Protein AF-A0A9X9X3D6-F1 (afdb_monomer_lite)

Structure (mmCIF, N/CA/C/O backbone):
data_AF-A0A9X9X3D6-F1
#
_entry.id   AF-A0A9X9X3D6-F1
#
loop_
_atom_site.group_PDB
_atom_site.id
_atom_site.type_symbol
_atom_site.label_atom_id
_atom_site.label_alt_id
_atom_site.label_comp_id
_atom_site.label_asym_id
_atom_site.label_entity_id
_atom_site.label_seq_id
_atom_site.pdbx_PDB_ins_code
_atom_site.Cartn_x
_atom_site.Cartn_y
_atom_site.Cartn_z
_atom_site.occupancy
_atom_site.B_iso_or_equiv
_atom_site.auth_seq_id
_atom_site.auth_comp_id
_atom_site.auth_asym_id
_atom_site.auth_atom_id
_atom_site.pdbx_PDB_model_num
ATOM 1 N N . ALA A 1 1 ? -28.384 56.567 -40.313 1.00 50.94 1 ALA A N 1
ATOM 2 C CA . ALA A 1 1 ? -28.660 55.140 -40.045 1.00 50.94 1 ALA A CA 1
ATOM 3 C C . ALA A 1 1 ? -27.370 54.502 -39.548 1.00 50.94 1 ALA A C 1
ATOM 5 O O . ALA A 1 1 ? -26.336 54.841 -40.117 1.00 50.94 1 ALA A O 1
ATOM 6 N N . PRO A 1 2 ? -27.378 53.682 -38.482 1.00 48.22 2 PRO A N 1
ATOM 7 C CA . PRO A 1 2 ? -26.157 53.024 -38.036 1.00 48.22 2 PRO A CA 1
ATOM 8 C C . PRO A 1 2 ? -25.722 51.999 -39.091 1.00 48.22 2 PRO A C 1
ATOM 10 O O . PRO A 1 2 ? -26.552 51.267 -39.630 1.00 48.22 2 PRO A O 1
ATOM 13 N N . VAL A 1 3 ? -24.431 52.008 -39.420 1.00 62.38 3 VAL A N 1
ATOM 14 C CA . VAL A 1 3 ? -23.814 51.076 -40.370 1.00 62.38 3 VAL A CA 1
ATOM 15 C C . VAL A 1 3 ? -23.568 49.763 -39.631 1.00 62.38 3 VAL A C 1
ATOM 17 O O . VAL A 1 3 ? -22.926 49.759 -38.586 1.00 62.38 3 VAL A O 1
ATOM 20 N N . ALA A 1 4 ? -24.139 48.670 -40.135 1.00 57.00 4 ALA A N 1
ATOM 21 C CA . ALA A 1 4 ? -23.933 47.340 -39.576 1.00 57.00 4 ALA A CA 1
ATOM 22 C C . ALA A 1 4 ? -22.547 46.821 -39.979 1.00 57.00 4 ALA A C 1
ATOM 24 O O . ALA A 1 4 ? -22.257 46.713 -41.172 1.00 57.00 4 ALA A O 1
ATOM 25 N N . ASP A 1 5 ? -21.711 46.492 -38.995 1.00 57.59 5 ASP A N 1
ATOM 26 C CA . ASP A 1 5 ? -20.431 45.834 -39.245 1.00 57.59 5 ASP A CA 1
ATOM 27 C C . ASP A 1 5 ? -20.648 44.417 -39.805 1.00 57.59 5 ASP A C 1
ATOM 29 O O . ASP A 1 5 ? -21.534 43.689 -39.337 1.00 57.59 5 ASP A O 1
ATOM 33 N N . PRO A 1 6 ? -19.854 43.996 -40.807 1.00 66.62 6 PRO A N 1
ATOM 34 C CA . PRO A 1 6 ? -19.975 42.670 -41.387 1.00 66.62 6 PRO A CA 1
ATOM 35 C C . PRO A 1 6 ? -19.564 41.590 -40.370 1.00 66.62 6 PRO A C 1
ATOM 37 O O . PRO A 1 6 ? -18.604 41.773 -39.616 1.00 66.62 6 PRO A O 1
ATOM 40 N N . PRO A 1 7 ? -20.258 40.438 -40.343 1.00 64.75 7 PRO A N 1
ATOM 41 C CA . PRO A 1 7 ? -19.963 39.372 -39.397 1.00 64.75 7 PRO A CA 1
ATOM 42 C C . PRO A 1 7 ? -18.549 38.831 -39.631 1.00 64.75 7 PRO A C 1
ATOM 44 O O . PRO A 1 7 ? -18.217 38.381 -40.729 1.00 64.75 7 PRO A O 1
ATOM 47 N N . ALA A 1 8 ? -17.719 38.860 -38.586 1.00 69.38 8 ALA A N 1
ATOM 48 C CA . ALA A 1 8 ? -16.369 38.314 -38.619 1.00 69.38 8 ALA A CA 1
ATOM 49 C C . ALA A 1 8 ? -16.403 36.839 -39.055 1.00 69.38 8 ALA A C 1
ATOM 51 O O . ALA A 1 8 ? -17.043 35.997 -38.414 1.00 69.38 8 ALA A O 1
ATOM 52 N N . ALA A 1 9 ? -15.717 36.528 -40.157 1.00 65.62 9 ALA A N 1
ATOM 53 C CA . ALA A 1 9 ? -15.589 35.169 -40.658 1.00 65.62 9 ALA A CA 1
ATOM 54 C C . ALA A 1 9 ? -14.877 34.310 -39.605 1.00 65.62 9 ALA A C 1
ATOM 56 O O . ALA A 1 9 ? -13.731 34.573 -39.236 1.00 65.62 9 ALA A O 1
ATOM 57 N N . ARG A 1 10 ? -15.571 33.290 -39.088 1.00 63.16 10 ARG A N 1
ATOM 58 C CA . ARG A 1 10 ? -14.977 32.344 -38.140 1.00 63.16 10 ARG A CA 1
ATOM 59 C C . ARG A 1 10 ? -13.872 31.555 -38.853 1.00 63.16 10 ARG A C 1
ATOM 61 O O . ARG A 1 10 ? -14.124 31.063 -39.955 1.00 63.16 10 ARG A O 1
ATOM 68 N N . PRO A 1 11 ? -12.677 31.411 -38.255 1.00 71.19 11 PRO A N 1
ATOM 69 C CA . PRO A 1 11 ? -11.613 30.615 -38.850 1.00 71.19 11 PRO A CA 1
ATOM 70 C C . PRO A 1 11 ? -12.067 29.153 -39.006 1.00 71.19 11 PRO A C 1
ATOM 72 O O . PRO A 1 11 ? -12.774 28.638 -38.133 1.00 71.19 11 PRO A O 1
ATOM 75 N N . PRO A 1 12 ? -11.694 28.479 -40.109 1.00 69.75 12 PRO A N 1
ATOM 76 C CA . PRO A 1 12 ? -12.043 27.082 -40.320 1.00 69.75 12 PRO A CA 1
ATOM 77 C C . PRO A 1 12 ? -11.406 26.216 -39.230 1.00 69.75 12 PRO A C 1
ATOM 79 O O . PRO A 1 12 ? -10.243 26.399 -38.869 1.00 69.75 12 PRO A O 1
ATOM 82 N N . LEU A 1 13 ? -12.180 25.268 -38.699 1.00 63.16 13 LEU A N 1
ATOM 83 C CA . LEU A 1 13 ? -11.669 24.283 -37.750 1.00 63.16 13 LEU A CA 1
ATOM 84 C C . LEU A 1 13 ? -10.582 23.431 -38.433 1.00 63.16 13 LEU A C 1
ATOM 86 O O . LEU A 1 13 ? -10.733 23.097 -39.612 1.00 63.16 13 LEU A O 1
ATOM 90 N N . PRO A 1 14 ? -9.498 23.066 -37.725 1.00 69.69 14 PRO A N 1
ATOM 91 C CA . PRO A 1 14 ? -8.453 22.220 -38.287 1.00 69.69 14 PRO A CA 1
ATOM 92 C C . PRO A 1 14 ? -9.048 20.883 -38.744 1.00 69.69 14 PRO A C 1
ATOM 94 O O . PRO A 1 14 ? -9.738 20.199 -37.987 1.00 69.69 14 PRO A O 1
ATOM 97 N N . ALA A 1 15 ? -8.790 20.521 -40.000 1.00 62.19 15 ALA A N 1
ATOM 98 C CA . ALA A 1 15 ? -9.212 19.249 -40.564 1.00 62.19 15 ALA A CA 1
ATOM 99 C C . ALA A 1 15 ? -8.439 18.108 -39.885 1.00 62.19 15 ALA A C 1
ATOM 101 O O . ALA A 1 15 ? -7.235 17.955 -40.086 1.00 62.19 15 ALA A O 1
ATOM 102 N N . PHE A 1 16 ? -9.125 17.303 -39.075 1.00 64.25 16 PHE A N 1
ATOM 103 C CA . PHE A 1 16 ? -8.555 16.072 -38.537 1.00 64.25 16 PHE A CA 1
ATOM 104 C C . PHE A 1 16 ? -8.637 14.962 -39.599 1.00 64.25 16 PHE A C 1
ATOM 106 O O . PHE A 1 16 ? -9.715 14.735 -40.157 1.00 64.25 16 PHE A O 1
ATOM 113 N N . PRO A 1 17 ? -7.530 14.264 -39.911 1.00 56.88 17 PRO A N 1
ATOM 114 C CA . PRO A 1 17 ? -7.530 13.220 -40.923 1.00 56.88 17 PRO A CA 1
ATOM 115 C C . PRO A 1 17 ? -8.184 11.947 -40.367 1.00 56.88 17 PRO A C 1
ATOM 117 O O . PRO A 1 17 ? -7.597 11.231 -39.562 1.00 56.88 17 PRO A O 1
ATOM 120 N N . GLY A 1 18 ? -9.394 11.649 -40.841 1.00 67.88 18 GLY A N 1
ATOM 121 C CA . GLY A 1 18 ? -10.032 10.335 -40.729 1.00 67.88 18 GLY A CA 1
ATOM 122 C C . GLY A 1 18 ? -10.659 9.982 -39.369 1.00 67.88 18 GLY A C 1
ATOM 123 O O . GLY A 1 18 ? -10.467 10.676 -38.370 1.00 67.88 18 GLY A O 1
ATOM 124 N N . PRO A 1 19 ? -11.448 8.891 -39.323 1.00 57.19 19 PRO A N 1
ATOM 125 C CA . PRO A 1 19 ? -12.014 8.391 -38.078 1.00 57.19 19 PRO A CA 1
ATOM 126 C C . PRO A 1 19 ? -10.876 7.967 -37.148 1.00 57.19 19 PRO A C 1
ATOM 128 O O . PRO A 1 19 ? -10.093 7.074 -37.481 1.00 57.19 19 PRO A O 1
ATOM 131 N N . GLN A 1 20 ? -10.787 8.601 -35.976 1.00 54.28 20 GLN A N 1
ATOM 132 C CA . GLN A 1 20 ? -9.896 8.146 -34.917 1.00 54.28 20 GLN A CA 1
ATOM 133 C C . GLN A 1 20 ? -10.277 6.707 -34.567 1.00 54.28 20 GLN A C 1
ATOM 135 O O . GLN A 1 20 ? -11.336 6.451 -33.998 1.00 54.28 20 GLN A O 1
ATOM 140 N N . ARG A 1 21 ? -9.426 5.748 -34.941 1.00 49.59 21 ARG A N 1
ATOM 141 C CA . ARG A 1 21 ? -9.563 4.371 -34.477 1.00 49.59 21 ARG A CA 1
ATOM 142 C C . ARG A 1 21 ? -9.265 4.371 -32.986 1.00 49.59 21 ARG A C 1
ATOM 144 O O . ARG A 1 21 ? -8.106 4.402 -32.582 1.00 49.59 21 ARG A O 1
ATOM 151 N N . THR A 1 22 ? -10.314 4.360 -32.177 1.00 46.25 22 THR A N 1
ATOM 152 C CA . THR A 1 22 ? -10.215 4.086 -30.748 1.00 46.25 22 THR A CA 1
ATOM 153 C C . THR A 1 22 ? -9.808 2.623 -30.621 1.00 46.25 22 THR A C 1
ATOM 155 O O . THR A 1 22 ? -10.637 1.721 -30.718 1.00 46.25 22 THR A O 1
ATOM 158 N N . ALA A 1 23 ? -8.506 2.361 -30.511 1.00 51.75 23 ALA A N 1
ATOM 159 C CA . ALA A 1 23 ? -8.058 1.045 -30.095 1.00 51.75 23 ALA A CA 1
ATOM 160 C C . ALA A 1 23 ? -8.593 0.838 -28.676 1.00 51.75 23 ALA A C 1
ATOM 162 O O . ALA A 1 23 ? -8.280 1.618 -27.775 1.00 51.75 23 ALA A O 1
ATOM 163 N N . LEU A 1 24 ? -9.448 -0.168 -28.491 1.00 52.62 24 LEU A N 1
ATOM 164 C CA . LEU A 1 24 ? -9.808 -0.617 -27.153 1.00 52.62 24 LEU A CA 1
ATOM 165 C C . LEU A 1 24 ? -8.504 -0.974 -26.437 1.00 52.62 24 LEU A C 1
ATOM 167 O O . LEU A 1 24 ? -7.645 -1.636 -27.024 1.00 52.62 24 LEU A O 1
ATOM 171 N N . ALA A 1 25 ? -8.340 -0.488 -25.206 1.00 57.50 25 ALA A N 1
ATOM 172 C CA . ALA A 1 25 ? -7.178 -0.812 -24.393 1.00 57.50 25 ALA A CA 1
ATOM 173 C C . ALA A 1 25 ? -7.014 -2.338 -24.365 1.00 57.50 25 ALA A C 1
ATOM 175 O O . ALA A 1 25 ? -7.968 -3.061 -24.072 1.00 57.50 25 ALA A O 1
ATOM 176 N N . ALA A 1 26 ? -5.827 -2.825 -24.734 1.00 60.59 26 ALA A N 1
ATOM 177 C CA . ALA A 1 26 ? -5.520 -4.243 -24.637 1.00 60.59 26 ALA A CA 1
ATOM 178 C C . ALA A 1 26 ? -5.754 -4.715 -23.188 1.00 60.59 26 ALA A C 1
ATOM 180 O O . ALA A 1 26 ? -5.533 -3.934 -22.254 1.00 60.59 26 ALA A O 1
ATOM 181 N N . PRO A 1 27 ? -6.216 -5.959 -22.975 1.00 66.44 27 PRO A N 1
ATOM 182 C CA . PRO A 1 27 ? -6.414 -6.479 -21.631 1.00 66.44 27 PRO A CA 1
ATOM 183 C C . PRO A 1 27 ? -5.098 -6.416 -20.852 1.00 66.44 27 PRO A C 1
ATOM 185 O O . PRO A 1 27 ? -4.061 -6.874 -21.327 1.00 66.44 27 PRO A O 1
ATOM 188 N N . PHE A 1 28 ? -5.144 -5.831 -19.656 1.00 73.38 28 PHE A N 1
ATOM 189 C CA . PHE A 1 28 ? -3.981 -5.757 -18.783 1.00 73.38 28 PHE A CA 1
ATOM 190 C C . PHE A 1 28 ? -3.552 -7.168 -18.366 1.00 73.38 28 PHE A C 1
ATOM 192 O O . PHE A 1 28 ? -4.356 -7.941 -17.843 1.00 73.38 28 PHE A O 1
ATOM 199 N N . SER A 1 29 ? -2.274 -7.488 -18.557 1.00 82.25 29 SER A N 1
ATOM 200 C CA . SER A 1 29 ? -1.674 -8.748 -18.124 1.00 82.25 29 SER A CA 1
ATOM 201 C C . SER A 1 29 ? -0.625 -8.477 -17.056 1.00 82.25 29 SER A C 1
ATOM 203 O O . SER A 1 29 ? 0.363 -7.792 -17.314 1.00 82.25 29 SER A O 1
ATOM 205 N N . ILE A 1 30 ? -0.797 -9.061 -15.865 1.00 83.44 30 ILE A N 1
ATOM 206 C CA . ILE A 1 30 ? 0.176 -8.950 -14.762 1.00 83.44 30 ILE A CA 1
ATOM 207 C C . ILE A 1 30 ? 1.559 -9.439 -15.218 1.00 83.44 30 ILE A C 1
ATOM 209 O O . ILE A 1 30 ? 2.570 -8.789 -14.960 1.00 83.44 30 ILE A O 1
ATOM 213 N N . ALA A 1 31 ? 1.611 -10.553 -15.954 1.00 83.88 31 ALA A N 1
ATOM 214 C CA . ALA A 1 31 ? 2.865 -11.116 -16.446 1.00 83.88 31 ALA A CA 1
ATOM 215 C C . ALA A 1 31 ? 3.558 -10.202 -17.474 1.00 83.88 31 ALA A C 1
ATOM 217 O O . ALA A 1 31 ? 4.782 -10.183 -17.572 1.00 83.88 31 ALA A O 1
ATOM 218 N N . GLU A 1 32 ? 2.807 -9.439 -18.269 1.00 83.06 32 GLU A N 1
ATOM 219 C CA . GLU A 1 32 ? 3.383 -8.435 -19.176 1.00 83.06 32 GLU A CA 1
ATOM 220 C C . GLU A 1 32 ? 3.810 -7.180 -18.428 1.00 83.06 32 GLU A C 1
ATOM 222 O O . GLU A 1 32 ? 4.912 -6.680 -18.659 1.00 83.06 32 GLU A O 1
ATOM 227 N N . ALA A 1 33 ? 2.984 -6.733 -17.482 1.00 82.56 33 ALA A N 1
ATOM 228 C CA . ALA A 1 33 ? 3.271 -5.600 -16.622 1.00 82.56 33 ALA A CA 1
ATOM 229 C C . ALA A 1 33 ? 4.534 -5.821 -15.791 1.00 82.56 33 ALA A C 1
ATOM 231 O O . ALA A 1 33 ? 5.201 -4.850 -15.475 1.00 82.56 33 ALA A O 1
ATOM 232 N N . GLN A 1 34 ? 4.906 -7.064 -15.475 1.00 86.88 34 GLN A N 1
ATOM 233 C CA . GLN A 1 34 ? 6.116 -7.375 -14.713 1.00 86.88 34 GLN A CA 1
ATOM 234 C C . GLN A 1 34 ? 7.364 -7.567 -15.580 1.00 86.88 34 GLN A C 1
ATOM 236 O O . GLN A 1 34 ? 8.455 -7.344 -15.080 1.00 86.88 34 GLN A O 1
ATOM 241 N N . ARG A 1 35 ? 7.266 -7.958 -16.855 1.00 87.94 35 ARG A N 1
ATOM 242 C CA . ARG A 1 35 ? 8.434 -8.381 -17.660 1.00 87.94 35 ARG A CA 1
ATOM 243 C C . ARG A 1 35 ? 9.214 -7.237 -18.294 1.00 87.94 35 ARG A C 1
ATOM 245 O O . ARG A 1 35 ? 8.625 -6.275 -18.778 1.00 87.94 35 ARG A O 1
ATOM 252 N N . GLY A 1 36 ? 10.534 -7.399 -18.406 1.00 86.69 36 GLY A N 1
ATOM 253 C CA . GLY A 1 36 ? 11.399 -6.549 -19.234 1.00 86.69 36 GLY A CA 1
ATOM 254 C C . GLY A 1 36 ? 11.545 -5.116 -18.722 1.00 86.69 36 GLY A C 1
ATOM 255 O O . GLY A 1 36 ? 11.618 -4.176 -19.520 1.00 86.69 36 GLY A O 1
ATOM 256 N N . TRP A 1 37 ? 11.538 -4.932 -17.401 1.00 91.12 37 TRP A N 1
ATOM 257 C CA . TRP A 1 37 ? 11.741 -3.619 -16.795 1.00 91.12 37 TRP A CA 1
ATOM 258 C C . TRP A 1 37 ? 13.206 -3.174 -16.905 1.00 91.12 37 TRP A C 1
ATOM 260 O O . TRP A 1 37 ? 14.103 -3.930 -16.533 1.00 91.12 37 TRP A O 1
ATOM 270 N N . PRO A 1 38 ? 13.487 -1.937 -17.352 1.00 89.12 38 PRO A N 1
ATOM 271 C CA . PRO A 1 38 ? 14.859 -1.432 -17.466 1.00 89.12 38 PRO A CA 1
ATOM 272 C C . PRO A 1 38 ? 15.560 -1.363 -16.102 1.00 89.12 38 PRO A C 1
ATOM 274 O O . PRO A 1 38 ? 14.898 -1.253 -15.073 1.00 89.12 38 PRO A O 1
ATOM 277 N N . ALA A 1 39 ? 16.895 -1.389 -16.073 1.00 87.38 39 ALA A N 1
ATOM 278 C CA . ALA A 1 39 ? 17.679 -1.146 -14.852 1.00 87.38 39 ALA A CA 1
ATOM 279 C C . ALA A 1 39 ? 17.304 0.205 -14.207 1.00 87.38 39 ALA A C 1
ATOM 281 O O . ALA A 1 39 ? 17.182 1.176 -14.948 1.00 87.38 39 ALA A O 1
ATOM 282 N N . PRO A 1 40 ? 17.101 0.337 -12.878 1.00 88.75 40 PRO A N 1
ATOM 283 C CA . PRO A 1 40 ? 16.727 1.620 -12.303 1.00 88.75 40 PRO A CA 1
ATOM 284 C C . PRO A 1 40 ? 17.997 2.460 -12.146 1.00 88.75 40 PRO A C 1
ATOM 286 O O . PRO A 1 40 ? 18.916 2.054 -11.439 1.00 88.75 40 PRO A O 1
ATOM 289 N N . ALA A 1 41 ? 18.057 3.636 -12.765 1.00 87.25 41 ALA A N 1
ATOM 290 C CA . ALA A 1 41 ? 19.090 4.625 -12.444 1.00 87.25 41 ALA A CA 1
ATOM 291 C C . ALA A 1 41 ? 18.819 5.266 -11.073 1.00 87.25 41 ALA A C 1
ATOM 293 O O . ALA A 1 41 ? 19.732 5.548 -10.302 1.00 87.25 41 ALA A O 1
ATOM 294 N N . ARG A 1 42 ? 17.534 5.494 -10.786 1.00 87.81 42 ARG A N 1
ATOM 295 C CA . ARG A 1 42 ? 16.998 6.096 -9.565 1.00 87.81 42 ARG A CA 1
ATOM 296 C C . ARG A 1 42 ? 15.564 5.612 -9.379 1.00 87.81 42 ARG A C 1
ATOM 298 O O . ARG A 1 42 ? 14.880 5.358 -10.370 1.00 87.81 42 ARG A O 1
ATOM 305 N N . ILE A 1 43 ? 15.119 5.520 -8.131 1.00 91.81 43 ILE A N 1
ATOM 306 C CA . ILE A 1 43 ? 13.720 5.275 -7.783 1.00 91.81 43 ILE A CA 1
ATOM 307 C C . ILE A 1 43 ? 13.218 6.494 -7.009 1.00 91.81 43 ILE A C 1
ATOM 309 O O . ILE A 1 43 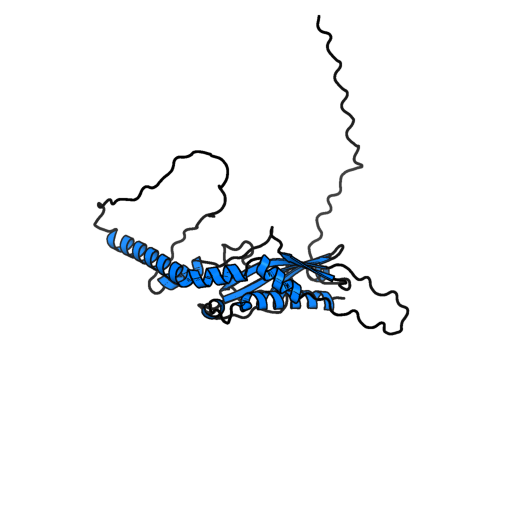? 13.802 6.868 -5.993 1.00 91.81 43 ILE A O 1
ATOM 313 N N . GLU A 1 44 ? 12.169 7.137 -7.509 1.00 92.19 44 GLU A N 1
ATOM 314 C CA . GLU A 1 44 ? 11.523 8.274 -6.857 1.00 92.19 44 GLU A CA 1
ATOM 315 C C . GLU A 1 44 ? 10.306 7.781 -6.062 1.00 92.19 44 GLU A C 1
ATOM 317 O O . GLU A 1 44 ? 9.343 7.301 -6.668 1.00 92.19 44 GLU A O 1
ATOM 322 N N . PRO A 1 45 ? 10.344 7.838 -4.720 1.00 92.31 45 PRO A N 1
ATOM 323 C CA . PRO A 1 45 ? 9.200 7.486 -3.895 1.00 92.31 45 PRO A CA 1
ATOM 324 C C . PRO A 1 45 ? 8.170 8.618 -3.876 1.00 92.31 45 PRO A C 1
ATOM 326 O O . PRO A 1 45 ? 8.511 9.797 -3.980 1.00 92.31 45 PRO A O 1
ATOM 329 N N . GLY A 1 46 ? 6.911 8.256 -3.666 1.00 89.31 46 GLY A N 1
ATOM 330 C CA . GLY A 1 46 ? 5.834 9.198 -3.403 1.00 89.31 46 GLY A CA 1
ATOM 331 C C . GLY A 1 46 ? 4.557 8.496 -2.955 1.00 89.31 46 GLY A C 1
ATOM 332 O O . GLY A 1 46 ? 4.488 7.267 -2.870 1.00 89.31 46 GLY A O 1
ATOM 333 N N . THR A 1 47 ? 3.520 9.286 -2.716 1.00 83.56 47 THR A N 1
ATOM 334 C CA . THR A 1 47 ? 2.160 8.804 -2.470 1.00 83.56 47 THR A CA 1
ATOM 335 C C . THR A 1 47 ? 1.250 9.251 -3.602 1.00 83.56 47 THR A C 1
ATOM 337 O O . THR A 1 47 ? 1.252 10.420 -3.997 1.00 83.56 47 THR A O 1
ATOM 340 N N . ASP A 1 48 ? 0.435 8.341 -4.131 1.00 80.56 48 ASP A N 1
ATOM 341 C CA . ASP A 1 48 ? -0.634 8.731 -5.044 1.00 80.56 48 ASP A CA 1
ATOM 342 C C . ASP A 1 48 ? -1.782 9.341 -4.240 1.00 80.56 48 ASP A C 1
ATOM 344 O O . ASP A 1 48 ? -2.697 8.645 -3.819 1.00 80.56 48 ASP A O 1
ATOM 348 N N . ARG A 1 49 ? -1.747 10.660 -4.036 1.00 72.44 49 ARG A N 1
ATOM 349 C CA . ARG A 1 49 ? -2.772 11.387 -3.268 1.00 72.44 49 ARG A CA 1
ATOM 350 C C . ARG A 1 49 ? -4.185 11.268 -3.848 1.00 72.44 49 ARG A C 1
ATOM 352 O O . ARG A 1 49 ? -5.139 11.533 -3.128 1.00 72.44 49 ARG A O 1
ATOM 359 N N . THR A 1 50 ? -4.324 10.902 -5.124 1.00 60.78 50 THR A N 1
ATOM 360 C CA . THR A 1 50 ? -5.637 10.727 -5.765 1.00 60.78 50 THR A CA 1
ATOM 361 C C . THR A 1 50 ? -6.216 9.339 -5.522 1.00 60.78 50 THR A C 1
ATOM 363 O O . THR A 1 50 ? -7.430 9.199 -5.394 1.00 60.78 50 THR A O 1
ATOM 366 N N . ALA A 1 51 ? -5.353 8.327 -5.413 1.00 59.84 51 ALA A N 1
ATOM 367 C CA . ALA A 1 51 ? -5.741 6.952 -5.119 1.00 59.84 51 ALA A CA 1
ATOM 368 C C . ALA A 1 51 ? -5.601 6.583 -3.632 1.00 59.84 51 ALA A C 1
ATOM 370 O O . ALA A 1 51 ? -6.067 5.513 -3.245 1.00 59.84 51 ALA A O 1
ATOM 371 N N . TRP A 1 52 ? -4.969 7.444 -2.824 1.00 63.31 52 TRP A N 1
ATOM 372 C CA . TRP A 1 52 ? -4.587 7.166 -1.443 1.00 63.31 52 TRP A CA 1
ATOM 373 C C . TRP A 1 52 ? -5.785 6.784 -0.582 1.00 63.31 52 TRP A C 1
ATOM 375 O O . TRP A 1 52 ? -6.705 7.574 -0.366 1.00 63.31 52 TRP A O 1
ATOM 385 N N . GLN A 1 53 ? -5.728 5.572 -0.037 1.00 60.47 53 GLN A N 1
ATOM 386 C CA . GLN A 1 53 ? -6.686 5.083 0.944 1.00 60.47 53 GLN A CA 1
ATOM 387 C C . GLN A 1 53 ? -5.946 4.667 2.213 1.00 60.47 53 GLN A C 1
ATOM 389 O O . GLN A 1 53 ? -5.184 3.699 2.210 1.00 60.47 53 GLN A O 1
ATOM 394 N N . ALA A 1 54 ? -6.214 5.395 3.298 1.00 58.91 54 ALA A N 1
ATOM 395 C CA . ALA A 1 54 ? -5.958 4.959 4.662 1.00 58.91 54 ALA A CA 1
ATOM 396 C C . ALA A 1 54 ? -7.318 4.668 5.299 1.00 58.91 54 ALA A C 1
ATOM 398 O O . ALA A 1 54 ? -8.087 5.584 5.590 1.00 58.91 54 ALA A O 1
ATOM 399 N N . ALA A 1 55 ? -7.648 3.389 5.447 1.00 58.28 55 ALA A N 1
ATOM 400 C CA . ALA A 1 55 ? -8.921 2.968 6.010 1.00 58.28 55 ALA A CA 1
ATOM 401 C C . ALA A 1 55 ? -8.680 2.079 7.229 1.00 58.28 55 ALA A C 1
ATOM 403 O O . ALA A 1 55 ? -7.955 1.086 7.163 1.00 58.28 55 ALA A O 1
ATOM 404 N N . ILE A 1 56 ? -9.314 2.451 8.339 1.00 57.72 56 ILE A N 1
ATOM 405 C CA . ILE A 1 56 ? -9.476 1.615 9.527 1.00 57.72 56 ILE A CA 1
ATOM 406 C C . ILE A 1 56 ? -10.975 1.317 9.605 1.00 57.72 56 ILE A C 1
ATOM 408 O O . ILE A 1 56 ? -11.780 2.244 9.713 1.00 57.72 56 ILE A O 1
ATOM 412 N N . ASN A 1 57 ? -11.369 0.046 9.483 1.00 60.62 57 ASN A N 1
ATOM 413 C CA . ASN A 1 57 ? -12.784 -0.324 9.523 1.00 60.62 57 ASN A CA 1
ATOM 414 C C . ASN A 1 57 ? -13.321 -0.262 10.965 1.00 60.62 57 ASN A C 1
ATOM 416 O O . ASN A 1 57 ? -13.089 -1.162 11.767 1.00 60.62 57 ASN A O 1
ATOM 420 N N . TRP A 1 58 ? -14.058 0.801 11.283 1.00 51.38 58 TRP A N 1
ATOM 421 C CA . TRP A 1 58 ? -14.631 1.052 12.609 1.00 51.38 58 TRP A CA 1
ATOM 422 C C . TRP A 1 58 ? -15.791 0.131 13.000 1.00 51.38 58 TRP A C 1
ATOM 424 O O . TRP A 1 58 ? -16.000 -0.112 14.191 1.00 51.38 58 TRP A O 1
ATOM 434 N N . GLU A 1 59 ? -16.551 -0.382 12.033 1.00 52.53 59 GLU A N 1
ATOM 435 C CA . GLU A 1 59 ? -17.719 -1.233 12.311 1.00 52.53 59 GLU A CA 1
ATOM 436 C C . GLU A 1 59 ? -17.298 -2.572 12.931 1.00 52.53 59 GLU A C 1
ATOM 438 O O . GLU A 1 59 ? -17.985 -3.131 13.790 1.00 52.53 59 GLU A O 1
ATOM 443 N N . ASP A 1 60 ? -16.104 -3.034 12.577 1.00 57.50 60 ASP A N 1
ATOM 444 C CA . ASP A 1 60 ? -15.494 -4.244 13.118 1.00 57.50 60 ASP A CA 1
ATOM 445 C C . ASP A 1 60 ? -15.046 -4.070 14.587 1.00 57.50 60 ASP A C 1
ATOM 447 O O . ASP A 1 60 ? -15.107 -4.998 15.396 1.00 57.50 60 ASP A O 1
ATOM 451 N N . PHE A 1 61 ? -14.689 -2.841 14.979 1.00 57.53 61 PHE A N 1
ATOM 452 C CA . PHE A 1 61 ? -14.347 -2.489 16.362 1.00 57.53 61 PHE A CA 1
ATOM 453 C C . PHE A 1 61 ? -15.568 -2.351 17.266 1.00 57.53 61 PHE A C 1
ATOM 455 O O . PHE A 1 61 ? -15.601 -2.899 18.372 1.00 57.53 61 PHE A O 1
ATOM 462 N N . ALA A 1 62 ? -16.572 -1.611 16.800 1.00 51.47 62 ALA A N 1
ATOM 463 C CA . ALA A 1 62 ? -17.761 -1.290 17.583 1.00 51.47 62 ALA A CA 1
ATOM 464 C C . ALA A 1 62 ? -18.670 -2.510 17.807 1.00 51.47 62 ALA A C 1
ATOM 466 O O . ALA A 1 62 ? -19.232 -2.666 18.892 1.00 51.47 62 ALA A O 1
ATOM 467 N N . SER A 1 63 ? -18.787 -3.394 16.810 1.00 53.56 63 SER A N 1
ATOM 468 C CA . SER A 1 63 ? -19.662 -4.574 16.875 1.00 53.56 63 SER A CA 1
ATOM 469 C C . SER A 1 63 ? -19.231 -5.592 17.937 1.00 53.56 63 SER A C 1
ATOM 471 O O . SER A 1 63 ? -20.074 -6.236 18.560 1.00 53.56 63 SER A O 1
ATOM 473 N N . ARG A 1 64 ? -17.927 -5.729 18.204 1.00 50.66 64 ARG A N 1
ATOM 474 C CA . ARG A 1 64 ? -17.407 -6.769 19.110 1.00 50.66 64 ARG A CA 1
ATOM 475 C C . ARG A 1 64 ? -17.475 -6.405 20.573 1.00 50.66 64 ARG A C 1
ATOM 477 O O . ARG A 1 64 ? -17.733 -7.275 21.405 1.00 50.66 64 ARG A O 1
ATOM 484 N N . ALA A 1 65 ? -17.276 -5.139 20.883 1.00 47.16 65 ALA A N 1
ATOM 485 C CA . ALA A 1 65 ? -17.307 -4.681 22.252 1.00 47.16 65 ALA A CA 1
ATOM 486 C C . ALA A 1 65 ? -18.766 -4.753 22.810 1.00 47.16 65 ALA A C 1
ATOM 488 O O . ALA A 1 65 ? -18.970 -5.073 23.983 1.00 47.16 65 ALA A O 1
ATOM 489 N N . GLY A 1 66 ? -19.781 -4.670 21.931 1.00 38.50 66 GLY A N 1
ATOM 490 C CA . GLY A 1 66 ? -21.183 -5.013 22.227 1.00 38.50 66 GLY A CA 1
ATOM 491 C C . GLY A 1 66 ? -21.559 -6.505 22.111 1.00 38.50 66 GLY A C 1
ATOM 492 O O . GLY A 1 66 ? -22.612 -6.911 22.595 1.00 38.50 66 GLY A O 1
ATOM 493 N N . SER A 1 67 ? -20.715 -7.369 21.531 1.00 38.25 67 SER A N 1
ATOM 494 C CA . SER A 1 67 ? -21.098 -8.749 21.152 1.00 38.25 67 SER A CA 1
ATOM 495 C C . SER A 1 67 ? -21.183 -9.784 22.285 1.00 38.25 67 SER A C 1
ATOM 497 O O . SER A 1 67 ? -21.518 -10.938 22.024 1.00 38.25 67 SER A O 1
ATOM 499 N N . ARG A 1 68 ? -20.982 -9.406 23.558 1.00 44.16 68 ARG A N 1
ATOM 500 C CA . ARG A 1 68 ? -21.493 -10.241 24.668 1.00 44.16 68 ARG A CA 1
ATOM 501 C C . ARG A 1 68 ? -23.018 -10.130 24.837 1.00 44.16 68 ARG A C 1
ATOM 503 O O . ARG A 1 68 ? -23.577 -10.876 25.634 1.00 44.16 68 ARG A O 1
ATOM 510 N N . GLY A 1 69 ? -23.691 -9.281 24.053 1.00 31.34 69 GLY A N 1
ATOM 511 C CA . GLY A 1 69 ? -25.148 -9.198 23.977 1.00 31.34 69 GLY A CA 1
ATOM 512 C C . GLY A 1 69 ? -25.664 -8.865 22.572 1.00 31.34 69 GLY A C 1
ATOM 513 O O . GLY A 1 69 ? -25.933 -7.715 22.282 1.00 31.34 69 GLY A O 1
ATOM 514 N N . THR A 1 70 ? -25.873 -9.902 21.753 1.00 34.16 70 THR A N 1
ATOM 515 C CA . THR A 1 70 ? -26.988 -10.080 20.786 1.00 34.16 70 THR A CA 1
ATOM 516 C C . THR A 1 70 ? -27.353 -9.040 19.690 1.00 34.16 70 THR A C 1
ATOM 518 O O . THR A 1 70 ? -27.681 -7.898 19.967 1.00 34.16 70 THR A O 1
ATOM 521 N N . PHE A 1 71 ? -27.545 -9.601 18.478 1.00 30.41 71 PHE A N 1
ATOM 522 C CA . PHE A 1 71 ? -28.358 -9.196 17.304 1.00 30.41 71 PHE A CA 1
ATOM 523 C C . PHE A 1 71 ? -27.913 -8.027 16.403 1.00 30.41 71 PHE A C 1
ATOM 525 O O . PHE A 1 71 ? -27.614 -6.924 16.835 1.00 30.41 71 PHE A O 1
ATOM 532 N N . GLY A 1 72 ? -27.909 -8.315 15.092 1.00 30.73 72 GLY A N 1
ATOM 533 C CA . GLY A 1 72 ? -27.523 -7.403 14.022 1.00 30.73 72 GLY A CA 1
ATOM 534 C C . GLY A 1 72 ? -28.613 -6.402 13.645 1.00 30.73 72 GLY A C 1
ATOM 535 O O . GLY A 1 72 ? -29.797 -6.731 13.596 1.00 30.73 72 GLY A O 1
ATOM 536 N N . VAL A 1 73 ? -28.171 -5.193 13.308 1.00 30.91 73 VAL A N 1
ATOM 537 C CA . VAL A 1 73 ? -28.972 -4.153 12.662 1.00 30.91 73 VAL A CA 1
ATOM 538 C C . VAL A 1 73 ? -28.237 -3.731 11.394 1.00 30.91 73 VAL A C 1
ATOM 540 O O . VAL A 1 73 ? -27.093 -3.287 11.445 1.00 30.91 73 VAL A O 1
ATOM 543 N N . ALA A 1 74 ? -28.899 -3.894 10.249 1.00 34.72 74 ALA A N 1
ATOM 544 C CA . ALA A 1 74 ? -28.483 -3.309 8.984 1.00 34.72 74 ALA A CA 1
ATOM 545 C C . ALA A 1 74 ? -28.779 -1.801 9.015 1.00 34.72 74 ALA A C 1
ATOM 547 O O . ALA A 1 74 ? -29.927 -1.401 9.200 1.00 34.72 74 ALA A O 1
ATOM 548 N N . GLY A 1 75 ? -27.758 -0.965 8.838 1.00 26.23 75 GLY A N 1
ATOM 549 C CA . GLY A 1 75 ? -27.920 0.486 8.782 1.00 26.23 75 GLY A CA 1
ATOM 550 C C . GLY A 1 75 ? -26.639 1.158 8.315 1.00 26.23 75 GLY A C 1
ATOM 551 O O . GLY A 1 75 ? -25.722 1.350 9.104 1.00 26.23 75 GLY A O 1
ATOM 552 N N . GLY A 1 76 ? -26.576 1.479 7.021 1.00 27.44 76 GLY A N 1
ATOM 553 C CA . GLY A 1 76 ? -25.446 2.171 6.412 1.00 27.44 76 GLY A CA 1
ATOM 554 C C . GLY A 1 76 ? -25.266 3.585 6.960 1.00 27.44 76 GLY A C 1
ATOM 555 O O .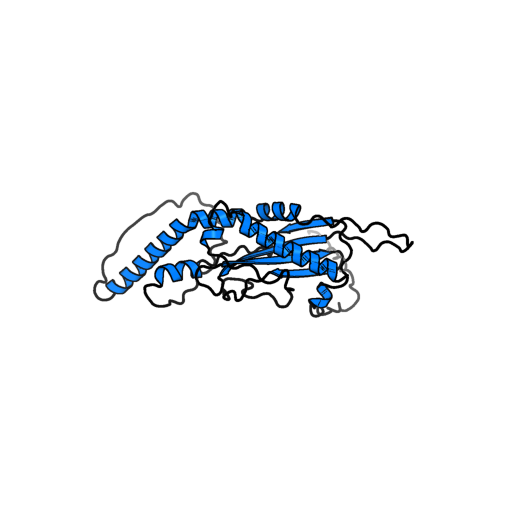 GLY A 1 76 ? -26.239 4.310 7.169 1.00 27.44 76 GLY A O 1
ATOM 556 N N . ILE A 1 77 ? -24.010 3.989 7.147 1.00 31.36 77 ILE A N 1
ATOM 557 C CA . ILE A 1 77 ? -23.648 5.384 7.389 1.00 31.36 77 ILE A CA 1
ATOM 558 C C . ILE A 1 77 ? -23.040 5.938 6.105 1.00 31.36 77 ILE A C 1
ATOM 560 O O . ILE A 1 77 ? -21.958 5.548 5.669 1.00 31.36 77 ILE A O 1
ATOM 564 N N . ALA A 1 78 ? -23.795 6.848 5.497 1.00 29.12 78 ALA A N 1
ATOM 565 C CA . ALA A 1 78 ? -23.353 7.701 4.415 1.00 29.12 78 ALA A CA 1
ATOM 566 C C . ALA A 1 78 ? -22.171 8.578 4.862 1.00 29.12 78 ALA A C 1
ATOM 568 O O . ALA A 1 78 ? -22.124 9.085 5.982 1.00 29.12 78 ALA A O 1
ATOM 569 N N . SER A 1 79 ? -21.234 8.745 3.936 1.00 28.83 79 SER A N 1
ATOM 570 C CA . SER A 1 79 ? -20.077 9.639 3.946 1.00 28.83 79 SER A CA 1
ATOM 571 C C . SER A 1 79 ? -20.260 10.938 4.746 1.00 28.83 79 SER A C 1
ATOM 573 O O . SER A 1 79 ? -21.025 11.819 4.349 1.00 28.83 79 SER A O 1
ATOM 575 N N . VAL A 1 80 ? -19.464 11.118 5.802 1.00 31.05 80 VAL A N 1
ATOM 576 C CA . VAL A 1 80 ? -19.155 12.447 6.346 1.00 31.05 80 VAL A CA 1
ATOM 577 C C . VAL A 1 80 ? -17.885 12.933 5.656 1.00 31.05 80 VAL A C 1
ATOM 579 O O . VAL A 1 80 ? -16.785 12.503 5.989 1.00 31.05 80 VAL A O 1
ATOM 582 N N . GLY A 1 81 ? -18.049 13.814 4.669 1.00 25.52 81 GLY A N 1
ATOM 583 C CA . GLY A 1 81 ? -16.930 14.518 4.048 1.00 25.52 81 GLY A CA 1
ATOM 584 C C . GLY A 1 81 ? -17.252 15.092 2.675 1.00 25.52 81 GLY A C 1
ATOM 585 O O . GLY A 1 81 ? -16.941 14.457 1.679 1.00 25.52 81 GLY A O 1
ATOM 586 N N . MET A 1 82 ? -17.866 16.282 2.645 1.00 31.95 82 MET A N 1
ATOM 587 C CA . MET A 1 82 ? -17.594 17.412 1.728 1.00 31.95 82 MET A CA 1
ATOM 588 C C . MET A 1 82 ? -18.851 18.268 1.511 1.00 31.95 82 MET A C 1
ATOM 590 O O . MET A 1 82 ? -19.554 18.148 0.515 1.00 31.95 82 MET A O 1
ATOM 594 N N . GLN A 1 83 ? -19.087 19.203 2.430 1.00 35.28 83 GLN A N 1
ATOM 595 C CA . GLN A 1 83 ? -19.773 20.459 2.114 1.00 35.28 83 GLN A CA 1
ATOM 596 C C . GLN A 1 83 ? -19.186 21.578 2.983 1.00 35.28 83 GLN A C 1
ATOM 598 O O . GLN A 1 83 ? -19.846 22.216 3.792 1.00 35.28 83 GLN A O 1
ATOM 603 N N . ALA A 1 84 ? -17.877 21.779 2.830 1.00 37.50 84 ALA A N 1
ATOM 604 C CA . ALA A 1 84 ? -17.224 23.033 3.173 1.00 37.50 84 ALA A CA 1
ATOM 605 C C . ALA A 1 84 ? -17.103 23.836 1.872 1.00 37.50 84 ALA A C 1
ATOM 607 O O . ALA A 1 84 ? -16.163 23.655 1.104 1.00 37.50 84 ALA A O 1
ATOM 608 N N . GLY A 1 85 ? -18.103 24.668 1.591 1.00 34.66 85 GLY A N 1
ATOM 609 C CA . GLY A 1 85 ? -18.083 25.579 0.452 1.00 34.66 85 GLY A CA 1
ATOM 610 C C . GLY A 1 85 ? -19.465 26.133 0.125 1.00 34.66 85 GLY A C 1
ATOM 611 O O . GLY A 1 85 ? -20.312 25.395 -0.358 1.00 34.66 85 GLY A O 1
ATOM 612 N N . ALA A 1 86 ? -19.622 27.444 0.334 1.00 35.22 86 ALA A N 1
ATOM 613 C CA . ALA A 1 86 ? -20.729 28.304 -0.105 1.00 35.22 86 ALA A CA 1
ATOM 614 C C . ALA A 1 86 ? -21.962 28.443 0.814 1.00 35.22 86 ALA A C 1
ATOM 616 O O . ALA A 1 86 ? -23.067 28.072 0.445 1.00 35.22 86 ALA A O 1
ATOM 617 N N . SER A 1 87 ? -21.794 29.133 1.948 1.00 32.97 87 SER A N 1
ATOM 618 C CA . SER A 1 87 ? -22.699 30.235 2.339 1.00 32.97 87 SER A CA 1
ATOM 619 C C . SER A 1 87 ? -22.121 30.984 3.541 1.00 32.97 87 SER A C 1
ATOM 621 O O . SER A 1 87 ? -22.035 30.441 4.640 1.00 32.97 87 SER A O 1
ATOM 623 N N . GLY A 1 88 ? -21.688 32.225 3.322 1.00 34.28 88 GLY A N 1
ATOM 624 C CA . GLY A 1 88 ? -21.253 33.128 4.382 1.00 34.28 88 GLY A CA 1
ATOM 625 C C . GLY A 1 88 ? -22.420 33.583 5.261 1.00 34.28 88 GLY A C 1
ATOM 626 O O . GLY A 1 88 ? -23.518 33.828 4.770 1.00 34.28 88 GLY A O 1
ATOM 627 N N . GLY A 1 89 ? -22.156 33.729 6.558 1.00 32.38 89 GLY A N 1
ATOM 628 C CA . GLY A 1 89 ? -23.068 34.346 7.516 1.00 32.38 89 GLY A CA 1
ATOM 629 C C . GLY A 1 89 ? -22.501 34.286 8.941 1.00 32.38 89 GLY A C 1
ATOM 630 O O . GLY A 1 89 ? -22.114 33.205 9.378 1.00 32.38 89 GLY A O 1
ATOM 631 N N . PRO A 1 90 ? -22.427 35.407 9.683 1.00 38.09 90 PRO A N 1
ATOM 632 C CA . PRO A 1 90 ? -21.858 35.451 11.027 1.00 38.09 90 PRO A CA 1
ATOM 633 C C . PRO A 1 90 ? -22.919 35.202 12.112 1.00 38.09 90 PRO A C 1
ATOM 635 O O . PRO A 1 90 ? -23.019 35.984 13.043 1.00 38.09 90 PRO A O 1
ATOM 638 N N . TYR A 1 91 ? -23.738 34.152 12.012 1.00 33.88 91 TYR A N 1
ATOM 639 C CA . TYR A 1 91 ? -24.667 33.772 13.087 1.00 33.88 91 TYR A CA 1
ATOM 640 C C . TYR A 1 91 ? -24.938 32.267 13.048 1.00 33.88 91 TYR A C 1
ATOM 642 O O . TYR A 1 91 ? -25.416 31.748 12.046 1.00 33.88 91 TYR A O 1
ATOM 650 N N . GLY A 1 92 ? -24.646 31.569 14.146 1.00 27.20 92 GLY A N 1
ATOM 651 C CA . GLY A 1 92 ? -24.945 30.142 14.282 1.00 27.20 92 GLY A CA 1
ATOM 652 C C . GLY A 1 92 ? -24.317 29.504 15.515 1.00 27.20 92 GLY A C 1
ATOM 653 O O . GLY A 1 92 ? -23.625 28.499 15.409 1.00 27.20 92 GLY A O 1
ATOM 654 N N . ALA A 1 93 ? -24.499 30.135 16.674 1.00 30.92 93 ALA A N 1
ATOM 655 C CA . ALA A 1 93 ? -24.089 29.619 17.972 1.00 30.92 93 ALA A CA 1
ATOM 656 C C . ALA A 1 93 ? -25.044 28.519 18.485 1.00 30.92 93 ALA A C 1
ATOM 658 O O . ALA A 1 93 ? -26.239 28.558 18.213 1.00 30.92 93 ALA A O 1
ATOM 659 N N . LEU A 1 94 ? -24.474 27.588 19.264 1.00 31.95 94 LEU A N 1
ATOM 660 C CA . LEU A 1 94 ? -25.010 26.987 20.499 1.00 31.95 94 LEU A CA 1
ATOM 661 C C . LEU A 1 94 ? -26.538 26.883 20.651 1.00 31.95 94 LEU A C 1
ATOM 663 O O . LEU A 1 94 ? -27.163 27.881 20.980 1.00 31.95 94 LEU A O 1
ATOM 667 N N . PHE A 1 95 ? -27.079 25.658 20.672 1.00 28.81 95 PHE A N 1
ATOM 668 C CA . PHE A 1 95 ? -28.149 25.305 21.617 1.00 28.81 95 PHE A CA 1
ATOM 669 C C . PHE A 1 95 ? -28.029 23.860 22.108 1.00 28.81 95 PHE A C 1
ATOM 671 O O . PHE A 1 95 ? -27.963 22.905 21.338 1.00 28.81 95 PHE A O 1
ATOM 678 N N . ALA A 1 96 ? -28.008 23.746 23.433 1.00 26.12 96 ALA A N 1
ATOM 679 C CA . ALA A 1 96 ? -28.177 22.532 24.206 1.00 26.12 96 ALA A CA 1
ATOM 680 C C . ALA A 1 96 ? -29.635 22.436 24.713 1.00 26.12 96 ALA A C 1
ATOM 682 O O . ALA A 1 96 ? -30.189 23.460 25.108 1.00 26.12 96 ALA A O 1
ATOM 683 N N . LEU A 1 97 ? -30.143 21.188 24.806 1.00 29.39 97 LEU A N 1
ATOM 684 C CA . LEU A 1 97 ? -31.250 20.667 25.660 1.00 29.39 97 LEU A CA 1
ATOM 685 C C . LEU A 1 97 ? -32.714 21.063 25.307 1.00 29.39 97 LEU A C 1
ATOM 687 O O . LEU A 1 97 ? -32.882 22.041 24.585 1.00 29.39 97 LEU A O 1
ATOM 691 N N . PRO A 1 98 ? -33.794 20.406 25.840 1.00 38.19 98 PRO A N 1
ATOM 692 C CA . PRO A 1 98 ? -33.925 19.188 26.688 1.00 38.19 98 PRO A CA 1
ATOM 693 C C . PRO A 1 98 ? -35.078 18.185 26.314 1.00 38.19 98 PRO A C 1
ATOM 695 O O . PRO A 1 98 ? -35.936 18.454 25.485 1.00 38.19 98 PRO A O 1
ATOM 698 N N . PHE A 1 99 ? -35.086 17.019 26.987 1.00 32.84 99 PHE A N 1
ATOM 699 C CA . PHE A 1 99 ? -36.206 16.140 27.421 1.00 32.84 99 PHE A CA 1
ATOM 700 C C . PHE A 1 99 ? -37.617 16.219 26.782 1.00 32.84 99 PHE A C 1
ATOM 702 O O . PHE A 1 99 ? -38.327 17.202 26.961 1.00 32.84 99 PHE A O 1
ATOM 709 N N . PHE A 1 100 ? -38.125 15.062 26.320 1.00 30.02 100 PHE A N 1
ATOM 710 C CA . PHE A 1 100 ? -39.549 14.697 26.436 1.00 30.02 100 PHE A CA 1
ATOM 711 C C . PHE A 1 100 ? -39.719 13.256 26.943 1.00 30.02 100 PHE A C 1
ATOM 713 O O . PHE A 1 100 ? -39.274 12.292 26.323 1.00 30.02 100 PHE A O 1
ATOM 720 N N . ALA A 1 101 ? -40.386 13.138 28.092 1.00 32.56 101 ALA A N 1
ATOM 721 C CA . ALA A 1 101 ? -40.926 11.908 28.653 1.00 32.56 101 ALA A CA 1
ATOM 722 C C . ALA A 1 101 ? -42.373 11.732 28.162 1.00 32.56 101 ALA A C 1
ATOM 724 O O . ALA A 1 101 ? -43.163 12.668 28.266 1.00 32.56 101 ALA A O 1
ATOM 725 N N . GLY A 1 102 ? -42.730 10.549 27.648 1.00 29.86 102 GLY A N 1
ATOM 726 C CA . GLY A 1 102 ? -44.114 10.272 27.240 1.00 29.86 102 GLY A CA 1
ATOM 727 C C . GLY A 1 102 ? -44.339 9.087 26.297 1.00 29.86 102 GLY A C 1
ATOM 728 O O . GLY A 1 102 ? -45.117 9.221 25.365 1.00 29.86 102 GLY A O 1
ATOM 729 N N . ALA A 1 103 ? -43.675 7.943 26.505 1.00 29.72 103 ALA A N 1
ATOM 730 C CA . ALA A 1 103 ? -44.044 6.659 25.882 1.00 29.72 103 ALA A CA 1
ATOM 731 C C . ALA A 1 103 ? -43.496 5.479 26.715 1.00 29.72 103 ALA A C 1
ATOM 733 O O . ALA A 1 103 ? -42.644 4.703 26.283 1.00 29.72 103 ALA A O 1
ATOM 734 N N . LEU A 1 104 ? -43.942 5.391 27.969 1.00 36.03 104 LEU A N 1
ATOM 735 C CA . LEU A 1 104 ? -43.619 4.309 28.901 1.00 36.03 104 LEU A CA 1
ATOM 736 C C . LEU A 1 104 ? -44.641 3.179 28.737 1.00 36.03 104 LEU A C 1
ATOM 738 O O . LEU A 1 104 ? -45.819 3.359 29.023 1.00 36.03 104 LEU A O 1
ATOM 742 N N . GLY A 1 105 ? -44.178 2.016 28.282 1.00 31.48 105 GLY A N 1
ATOM 743 C CA . GLY A 1 105 ? -44.962 0.780 28.318 1.00 31.48 105 GLY A CA 1
ATOM 744 C C . GLY A 1 105 ? -44.273 -0.405 27.646 1.00 31.48 105 GLY A C 1
ATOM 745 O O . GLY A 1 105 ? -44.222 -1.483 28.221 1.00 31.48 105 GLY A O 1
ATOM 746 N N . VAL A 1 106 ? -43.674 -0.199 26.464 1.00 33.66 106 VAL A N 1
ATOM 747 C CA . VAL A 1 106 ? -42.995 -1.279 25.704 1.00 33.66 106 VAL A CA 1
ATOM 748 C C . VAL A 1 106 ? -41.622 -0.853 25.138 1.00 33.66 106 VAL A C 1
ATOM 750 O O . VAL A 1 106 ? -40.783 -1.695 24.842 1.00 33.66 106 VAL A O 1
ATOM 753 N N . ALA A 1 107 ? -41.305 0.447 25.094 1.00 36.09 107 ALA A N 1
ATOM 754 C CA . ALA A 1 107 ? -40.021 0.964 24.591 1.00 36.09 107 ALA A CA 1
ATOM 755 C C . ALA A 1 107 ? -38.866 0.960 25.621 1.00 36.09 107 ALA A C 1
ATOM 757 O O . ALA A 1 107 ? -37.719 1.237 25.270 1.00 36.09 107 ALA A O 1
ATOM 758 N N . ALA A 1 108 ? -39.139 0.635 26.890 1.00 36.78 108 ALA A N 1
ATOM 759 C CA . ALA A 1 108 ? -38.158 0.755 27.972 1.00 36.78 108 ALA A CA 1
ATOM 760 C C . ALA A 1 108 ? -37.056 -0.322 27.942 1.00 36.78 108 ALA A C 1
ATOM 762 O O . ALA A 1 108 ? -35.978 -0.090 28.475 1.00 36.78 108 ALA A O 1
ATOM 763 N N . LEU A 1 109 ? -37.274 -1.462 27.277 1.00 38.12 109 LEU A N 1
ATOM 764 C CA . LEU A 1 109 ? -36.213 -2.457 27.073 1.00 38.12 109 LEU A CA 1
ATOM 765 C C . LEU A 1 109 ? -35.376 -2.165 25.816 1.00 38.12 109 LEU A C 1
ATOM 767 O O . LEU A 1 109 ? -34.176 -2.403 25.825 1.00 38.12 109 LEU A O 1
ATOM 771 N N . GLY A 1 110 ? -35.959 -1.567 24.769 1.00 36.09 110 GLY A N 1
ATOM 772 C CA . GLY A 1 110 ? -35.217 -1.181 23.559 1.00 36.09 110 GLY A CA 1
ATOM 773 C C . GLY A 1 110 ? -34.367 0.085 23.732 1.00 36.09 110 GLY A C 1
ATOM 774 O O . GLY A 1 110 ? -33.232 0.137 23.265 1.00 36.09 110 GLY A O 1
ATOM 775 N N . GLY A 1 111 ? -34.875 1.093 24.452 1.00 34.78 111 GLY A N 1
ATOM 776 C CA . GLY A 1 111 ? -34.165 2.360 24.681 1.00 34.78 111 GLY A CA 1
ATOM 777 C C . GLY A 1 111 ? -32.964 2.246 25.628 1.00 34.78 111 GLY A C 1
ATOM 778 O O . GLY A 1 111 ? -31.968 2.942 25.442 1.00 34.78 111 GLY A O 1
ATOM 779 N N . VAL A 1 112 ? -33.014 1.332 26.602 1.00 44.41 112 VAL A N 1
ATOM 780 C CA . VAL A 1 112 ? -31.873 1.052 27.492 1.00 44.41 112 VAL A CA 1
ATOM 781 C C . VA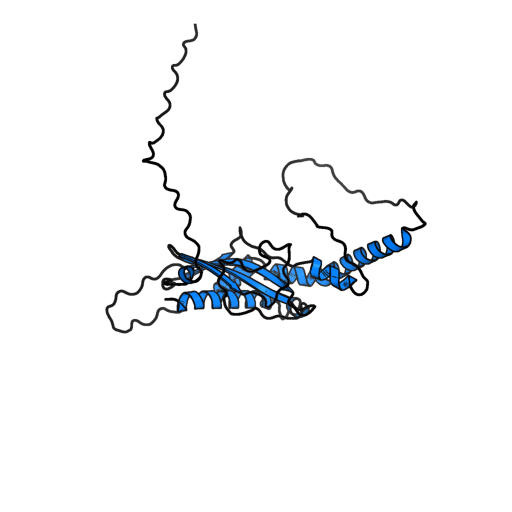L A 1 112 ? -30.772 0.296 26.744 1.00 44.41 112 VAL A C 1
ATOM 783 O O . VAL A 1 112 ? -29.598 0.580 26.956 1.00 44.41 112 VAL A O 1
ATOM 786 N N . VAL A 1 113 ? -31.130 -0.594 25.812 1.00 49.84 113 VAL A N 1
ATOM 787 C CA . VAL A 1 113 ? -30.156 -1.327 24.985 1.00 49.84 113 VAL A CA 1
ATOM 788 C C . VAL A 1 113 ? -29.496 -0.404 23.954 1.00 49.84 113 VAL A C 1
ATOM 790 O O . VAL A 1 113 ? -28.271 -0.391 23.858 1.00 49.84 113 VAL A O 1
ATOM 793 N N . ALA A 1 114 ? -30.264 0.454 23.272 1.00 54.12 114 ALA A N 1
ATOM 794 C CA . ALA A 1 114 ? -29.707 1.452 22.350 1.00 54.12 114 ALA A CA 1
ATOM 795 C C . ALA A 1 114 ? -28.831 2.501 23.070 1.00 54.12 114 ALA A C 1
ATOM 797 O O . ALA A 1 114 ? -27.786 2.906 22.558 1.00 54.12 114 ALA A O 1
ATOM 798 N N . GLY A 1 115 ? -29.220 2.913 24.284 1.00 57.25 115 GLY A N 1
ATOM 799 C CA . GLY A 1 115 ? -28.421 3.807 25.126 1.00 57.25 115 GLY A CA 1
ATOM 800 C C . GLY A 1 115 ? -27.129 3.156 25.629 1.00 57.25 115 GLY A C 1
ATOM 801 O O . GLY A 1 115 ? -26.070 3.781 25.580 1.00 57.25 115 GLY A O 1
ATOM 802 N N . ALA A 1 116 ? -27.188 1.892 26.060 1.00 61.38 116 ALA A N 1
ATOM 803 C CA . ALA A 1 116 ? -26.015 1.135 26.492 1.00 61.38 116 ALA A CA 1
ATOM 804 C C . ALA A 1 116 ? -25.026 0.920 25.339 1.00 61.38 116 ALA A C 1
ATOM 806 O O . ALA A 1 116 ? -23.825 1.094 25.529 1.00 61.38 116 ALA A O 1
ATOM 807 N N . GLU A 1 117 ? -25.519 0.624 24.136 1.00 63.06 117 GLU A N 1
ATOM 808 C CA . GLU A 1 117 ? -24.680 0.478 22.949 1.00 63.06 117 GLU A CA 1
ATOM 809 C C . GLU A 1 117 ? -24.006 1.801 22.559 1.00 63.06 117 GLU A C 1
ATOM 811 O O . GLU A 1 117 ? -22.806 1.825 22.289 1.00 63.06 117 GLU A O 1
ATOM 816 N N . ALA A 1 118 ? -24.732 2.922 22.594 1.00 66.56 118 ALA A N 1
ATOM 817 C CA . ALA A 1 118 ? -24.163 4.238 22.307 1.00 66.56 118 ALA A CA 1
ATOM 818 C C . ALA A 1 118 ? -23.091 4.650 23.333 1.00 66.56 118 ALA A C 1
ATOM 820 O O . ALA A 1 118 ? -22.021 5.128 22.949 1.00 66.56 118 ALA A O 1
ATOM 821 N N . ILE A 1 119 ? -23.339 4.422 24.630 1.00 70.25 119 ILE A N 1
ATOM 822 C CA . ILE A 1 119 ? -22.362 4.685 25.701 1.00 70.25 119 ILE A CA 1
ATOM 823 C C . ILE A 1 119 ? -21.132 3.797 25.520 1.00 70.25 119 ILE A C 1
ATOM 825 O O . ILE A 1 119 ? -20.002 4.276 25.614 1.00 70.25 119 ILE A O 1
ATOM 829 N N . HIS A 1 120 ? -21.350 2.522 25.213 1.00 66.44 120 HIS A N 1
ATOM 830 C CA . HIS A 1 120 ? -20.291 1.553 25.022 1.00 66.44 120 HIS A CA 1
ATOM 831 C C . HIS A 1 120 ? -19.423 1.880 23.800 1.00 66.44 120 HIS A C 1
ATOM 833 O O . HIS A 1 120 ? -18.202 1.964 23.925 1.00 66.44 120 HIS A O 1
ATOM 839 N N . ARG A 1 121 ? -20.031 2.188 22.647 1.00 68.38 121 ARG A N 1
ATOM 840 C CA . ARG A 1 121 ? -19.308 2.696 21.469 1.00 68.38 121 ARG A CA 1
ATOM 841 C C . ARG A 1 121 ? -18.532 3.968 21.801 1.00 68.38 121 ARG A C 1
ATOM 843 O O . ARG A 1 121 ? -17.368 4.077 21.431 1.00 68.38 121 ARG A O 1
ATOM 850 N N . GLY A 1 122 ? -19.140 4.898 22.538 1.00 71.12 122 GLY A N 1
ATOM 851 C CA . GLY A 1 122 ? -18.484 6.136 22.962 1.00 71.12 122 GLY A CA 1
ATOM 852 C C . GLY A 1 122 ? -17.332 5.923 23.951 1.00 71.12 122 GLY A C 1
ATOM 853 O O . GLY A 1 122 ? -16.426 6.755 24.025 1.00 71.12 122 GLY A O 1
ATOM 854 N N . GLN A 1 123 ? -17.342 4.837 24.724 1.00 76.25 123 GLN A N 1
ATOM 855 C CA . GLN A 1 123 ? -16.244 4.466 25.616 1.00 76.25 123 GLN A CA 1
ATOM 856 C C . GLN A 1 123 ? -15.118 3.776 24.848 1.00 76.25 123 GLN A C 1
ATOM 858 O O . GLN A 1 123 ? -13.983 4.230 24.920 1.00 76.25 123 GLN A O 1
ATOM 863 N N . VAL A 1 124 ? -15.441 2.794 24.003 1.00 71.00 124 VAL A N 1
ATOM 864 C CA . VAL A 1 124 ? -14.476 2.132 23.110 1.00 71.00 124 VAL A CA 1
ATOM 865 C C . VAL A 1 124 ? -13.777 3.162 22.222 1.00 71.00 124 VAL A C 1
ATOM 867 O O . VAL A 1 124 ? -12.555 3.188 22.148 1.00 71.00 124 VAL A O 1
ATOM 870 N N . GLN A 1 125 ? -14.514 4.087 21.607 1.00 73.62 125 GLN A N 1
ATOM 871 C CA . GLN A 1 125 ? -13.896 5.151 20.813 1.00 73.62 125 GLN A CA 1
ATOM 872 C C . GLN A 1 125 ? -12.929 6.007 21.633 1.00 73.62 125 GLN A C 1
ATOM 874 O O . GLN A 1 125 ? -11.854 6.322 21.137 1.00 73.62 125 GLN A O 1
ATOM 879 N N . ARG A 1 126 ? -13.275 6.370 22.875 1.00 79.38 126 ARG A N 1
ATOM 880 C CA . ARG A 1 126 ? -12.385 7.152 23.748 1.00 79.38 126 ARG A CA 1
ATOM 881 C C . ARG A 1 126 ? -11.132 6.377 24.142 1.00 79.38 126 ARG A C 1
ATOM 883 O O . ARG A 1 126 ? -10.049 6.951 24.078 1.00 79.38 126 ARG A O 1
ATOM 890 N N . ASP A 1 127 ? -11.279 5.103 24.487 1.00 78.12 127 ASP A N 1
ATOM 891 C CA . ASP A 1 127 ? -10.173 4.248 24.927 1.00 78.12 127 ASP A CA 1
ATOM 892 C C . ASP A 1 127 ? -9.193 3.962 23.778 1.00 78.12 127 ASP A C 1
ATOM 894 O O . ASP A 1 127 ? -7.979 3.944 23.979 1.00 78.12 127 ASP A O 1
ATOM 898 N N . TRP A 1 128 ? -9.702 3.810 22.551 1.00 78.19 128 TRP A N 1
ATOM 899 C CA . TRP A 1 128 ? -8.879 3.532 21.369 1.00 78.19 128 TRP A CA 1
ATOM 900 C C . TRP A 1 128 ? -8.396 4.784 20.630 1.00 78.19 128 TRP A C 1
ATOM 902 O O . TRP A 1 128 ? -7.469 4.681 19.823 1.00 78.19 128 TRP A O 1
ATOM 912 N N . ARG A 1 129 ? -8.955 5.973 20.903 1.00 79.69 129 ARG A N 1
ATOM 913 C CA . ARG A 1 129 ? -8.589 7.218 20.202 1.00 79.69 129 ARG A CA 1
ATOM 914 C C . ARG A 1 129 ? -7.076 7.487 20.185 1.00 79.69 129 ARG A C 1
ATOM 916 O O . ARG A 1 129 ? -6.572 7.735 19.092 1.00 79.69 129 ARG A O 1
ATOM 923 N N . PRO A 1 130 ? -6.329 7.381 21.304 1.00 81.88 130 PRO A N 1
ATOM 924 C CA . PRO A 1 130 ? -4.889 7.651 21.290 1.00 81.88 130 PRO A CA 1
ATOM 925 C C . PRO A 1 130 ? -4.112 6.694 20.379 1.00 81.88 130 PRO A C 1
ATOM 927 O O . PRO A 1 130 ? -3.209 7.116 19.661 1.00 81.88 130 PRO A O 1
ATOM 930 N N . CYS A 1 131 ? -4.492 5.411 20.363 1.00 82.62 131 CYS A N 1
ATOM 931 C CA . CYS A 1 131 ? -3.887 4.443 19.453 1.00 82.62 131 CYS A CA 1
ATOM 932 C C . CYS A 1 131 ? -4.130 4.834 17.993 1.00 82.62 131 CYS A C 1
ATOM 934 O O . CYS A 1 131 ? -3.216 4.807 17.173 1.00 82.62 131 CYS A O 1
ATOM 936 N N . LEU A 1 132 ? -5.363 5.211 17.667 1.00 76.81 132 LEU A N 1
ATOM 937 C CA . LEU A 1 132 ? -5.760 5.502 16.295 1.00 76.81 132 LEU A CA 1
ATOM 938 C C . LEU A 1 132 ? -5.151 6.799 15.775 1.00 76.81 132 LEU A C 1
ATOM 940 O O . LEU A 1 132 ? -4.750 6.849 14.618 1.00 76.81 132 LEU A O 1
ATOM 944 N N . GLU A 1 133 ? -5.019 7.815 16.625 1.00 82.19 133 GLU A N 1
ATOM 945 C CA . GLU A 1 133 ? -4.250 9.021 16.309 1.00 82.19 133 GLU A CA 1
ATOM 946 C C . GLU A 1 133 ? -2.779 8.670 16.032 1.00 82.19 133 GLU A C 1
ATOM 948 O O . GLU A 1 133 ? -2.208 9.139 15.047 1.00 82.19 133 GLU A O 1
ATOM 953 N N . GLY A 1 134 ? -2.189 7.774 16.832 1.00 82.75 134 GLY A N 1
ATOM 954 C CA . GLY A 1 134 ? -0.840 7.253 16.603 1.00 82.75 134 GLY A CA 1
ATOM 955 C C . GLY A 1 134 ? -0.702 6.492 15.281 1.00 82.75 134 GLY A C 1
ATOM 956 O O . GLY A 1 134 ? 0.255 6.718 14.540 1.00 82.75 134 GLY A O 1
ATOM 957 N N . LEU A 1 135 ? -1.664 5.631 14.945 1.00 80.50 135 LEU A N 1
ATOM 958 C CA . LEU A 1 135 ? -1.675 4.894 13.678 1.00 80.50 135 LEU A CA 1
ATOM 959 C C . LEU A 1 135 ? -1.900 5.812 12.478 1.00 80.50 135 LEU A C 1
ATOM 961 O O . LEU A 1 135 ? -1.232 5.650 11.460 1.00 80.50 135 LEU A O 1
ATOM 965 N N . ALA A 1 136 ? -2.784 6.800 12.601 1.00 78.19 136 ALA A N 1
ATOM 966 C CA . ALA A 1 136 ? -3.004 7.802 11.566 1.00 78.19 136 ALA A CA 1
ATOM 967 C C . ALA A 1 136 ? -1.741 8.639 11.321 1.00 78.19 136 ALA A C 1
ATOM 969 O O . ALA A 1 136 ? -1.397 8.896 10.170 1.00 78.19 136 ALA A O 1
ATOM 970 N N . ALA A 1 137 ? -1.011 9.008 12.378 1.00 81.94 137 ALA A N 1
ATOM 971 C CA . ALA A 1 137 ? 0.261 9.717 12.252 1.00 81.94 137 ALA A CA 1
ATOM 972 C C . ALA A 1 137 ? 1.343 8.865 11.562 1.00 81.94 137 ALA A C 1
ATOM 974 O O . ALA A 1 137 ? 2.105 9.384 10.748 1.00 81.94 137 ALA A O 1
ATOM 975 N N . GLN A 1 138 ? 1.395 7.559 11.842 1.00 79.56 138 GLN A N 1
ATOM 976 C CA . GLN A 1 138 ? 2.320 6.625 11.182 1.00 79.56 138 GLN A CA 1
ATOM 977 C C . GLN A 1 138 ? 1.961 6.377 9.716 1.00 79.56 138 GLN A C 1
ATOM 979 O O . GLN A 1 138 ? 2.844 6.278 8.867 1.00 79.56 138 GLN A O 1
ATOM 984 N N . ALA A 1 139 ? 0.665 6.274 9.422 1.00 81.25 139 ALA A N 1
ATOM 985 C CA . ALA A 1 139 ? 0.143 6.085 8.077 1.00 81.25 139 ALA A CA 1
ATOM 986 C C . ALA A 1 139 ? 0.031 7.403 7.293 1.00 81.25 139 ALA A C 1
ATOM 988 O O . ALA A 1 139 ? -0.421 7.389 6.151 1.00 81.25 139 ALA A O 1
ATOM 989 N N . ALA A 1 140 ? 0.422 8.541 7.874 1.00 82.31 140 ALA A N 1
ATOM 990 C CA . ALA A 1 140 ? 0.410 9.813 7.171 1.00 82.31 140 ALA A CA 1
ATOM 991 C C . ALA A 1 140 ? 1.320 9.725 5.929 1.00 82.31 140 ALA A C 1
ATOM 993 O O . ALA A 1 140 ? 2.461 9.260 6.053 1.00 82.31 140 ALA A O 1
ATOM 994 N N . PRO A 1 141 ? 0.864 10.185 4.748 1.00 80.50 141 PRO A N 1
ATOM 995 C CA . PRO A 1 141 ? 1.649 10.139 3.516 1.00 80.50 141 PRO A CA 1
ATOM 996 C C . PRO A 1 141 ? 3.077 10.668 3.687 1.00 80.50 141 PRO A C 1
ATOM 998 O O . PRO A 1 141 ? 4.035 10.017 3.282 1.00 80.50 141 PRO A O 1
ATOM 1001 N N . GLU A 1 142 ? 3.251 11.794 4.381 1.00 85.25 142 GLU A N 1
ATOM 1002 C CA . GLU A 1 142 ? 4.556 12.428 4.597 1.00 85.25 142 GLU A CA 1
ATOM 1003 C C . GLU A 1 142 ? 5.479 11.612 5.520 1.00 85.25 142 GLU A C 1
ATOM 1005 O O . GLU A 1 142 ? 6.707 11.714 5.442 1.00 85.25 142 GLU A O 1
ATOM 1010 N N . ALA A 1 143 ? 4.920 10.822 6.440 1.00 85.75 143 ALA A N 1
ATOM 1011 C CA . ALA A 1 143 ? 5.702 9.905 7.265 1.00 85.75 143 ALA A CA 1
ATOM 1012 C C . ALA A 1 143 ? 6.175 8.713 6.428 1.00 85.75 143 ALA A C 1
ATOM 1014 O O . ALA A 1 143 ? 7.367 8.393 6.421 1.00 85.75 143 ALA A O 1
ATOM 1015 N N . LEU A 1 144 ? 5.267 8.112 5.660 1.00 87.19 144 LEU A N 1
ATOM 1016 C CA . LEU A 1 144 ? 5.567 6.959 4.817 1.00 87.19 144 LEU A CA 1
ATOM 1017 C C . LEU A 1 144 ? 6.521 7.297 3.668 1.00 87.19 144 LEU A C 1
ATOM 1019 O O . LEU A 1 144 ? 7.433 6.519 3.400 1.00 87.19 144 LEU A O 1
ATOM 1023 N N . GLU A 1 145 ? 6.389 8.465 3.038 1.00 88.12 145 GLU A N 1
ATOM 1024 C CA . GLU A 1 145 ? 7.309 8.926 1.989 1.00 88.12 145 GLU A CA 1
ATOM 1025 C C . GLU A 1 145 ? 8.747 9.053 2.499 1.00 88.12 145 GLU A C 1
ATOM 1027 O O . GLU A 1 145 ? 9.685 8.632 1.817 1.00 88.12 145 GLU A O 1
ATOM 1032 N N . ARG A 1 146 ? 8.934 9.565 3.724 1.00 87.69 146 ARG A N 1
ATOM 1033 C CA . ARG A 1 146 ? 10.260 9.636 4.357 1.00 87.69 146 ARG A CA 1
ATOM 1034 C C . ARG A 1 146 ? 10.853 8.250 4.589 1.00 87.69 146 ARG A C 1
ATOM 1036 O O . ARG A 1 146 ? 12.036 8.051 4.322 1.00 87.69 146 ARG A O 1
ATOM 1043 N N . HIS A 1 147 ? 10.045 7.296 5.052 1.00 87.50 147 HIS A N 1
ATOM 1044 C CA . HIS A 1 147 ? 10.494 5.914 5.232 1.00 87.50 147 HIS A CA 1
ATOM 1045 C C . HIS A 1 147 ? 10.845 5.254 3.898 1.00 87.50 147 HIS A C 1
ATOM 1047 O O . HIS A 1 147 ? 11.931 4.692 3.761 1.00 87.50 147 HIS A O 1
ATOM 1053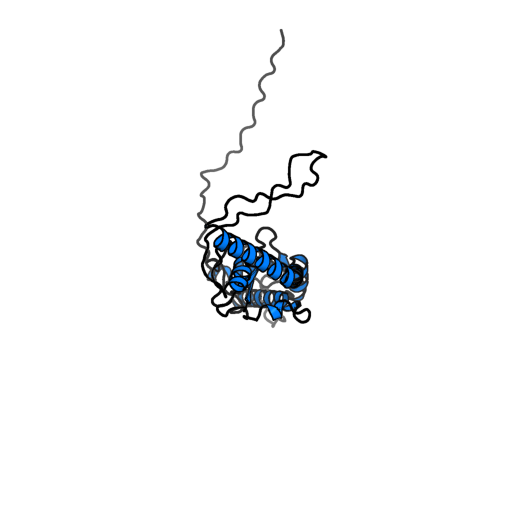 N N . LEU A 1 148 ? 9.980 5.399 2.894 1.00 87.94 148 LEU A N 1
ATOM 1054 C CA . LEU A 1 148 ? 10.202 4.866 1.555 1.00 87.94 148 LEU A CA 1
ATOM 1055 C C . LEU A 1 148 ? 11.488 5.380 0.927 1.00 87.94 148 LEU A C 1
ATOM 1057 O O . LEU A 1 148 ? 12.237 4.582 0.367 1.00 87.94 148 LEU A O 1
ATOM 1061 N N . ALA A 1 149 ? 11.767 6.680 1.044 1.00 86.88 149 ALA A N 1
ATOM 1062 C CA . ALA A 1 149 ? 12.991 7.276 0.521 1.00 86.88 149 ALA A CA 1
ATOM 1063 C C . ALA A 1 149 ? 14.263 6.618 1.069 1.00 86.88 149 ALA A C 1
ATOM 1065 O O . ALA A 1 149 ? 15.239 6.497 0.332 1.00 86.88 149 ALA A O 1
ATOM 1066 N N . GLY A 1 150 ? 14.239 6.130 2.313 1.00 81.06 150 GLY A N 1
ATOM 1067 C CA . GLY A 1 150 ? 15.337 5.340 2.872 1.00 81.06 150 GLY A CA 1
ATOM 1068 C C . GLY A 1 150 ? 15.444 3.926 2.285 1.00 81.06 150 GLY A C 1
ATOM 1069 O O . GLY A 1 150 ? 16.541 3.382 2.181 1.00 81.06 150 GLY A O 1
ATOM 1070 N N . THR A 1 151 ? 14.327 3.324 1.873 1.00 78.75 151 THR A N 1
ATOM 1071 C CA . THR A 1 151 ? 14.254 1.924 1.415 1.00 78.75 151 THR A CA 1
ATOM 1072 C C . THR A 1 151 ? 14.562 1.750 -0.071 1.00 78.75 151 THR A C 1
ATOM 1074 O O . THR A 1 151 ? 15.161 0.749 -0.470 1.00 78.75 151 THR A O 1
ATOM 1077 N N . VAL A 1 152 ? 14.169 2.705 -0.919 1.00 81.62 152 VAL A N 1
ATOM 1078 C CA . VAL A 1 152 ? 14.258 2.567 -2.386 1.00 81.62 152 VAL A CA 1
ATOM 1079 C C . VAL A 1 152 ? 15.575 3.063 -2.982 1.00 81.62 152 VAL A C 1
ATOM 1081 O O . VAL A 1 152 ? 15.613 3.605 -4.086 1.00 81.62 152 VAL A O 1
ATOM 1084 N N . THR A 1 153 ? 16.687 2.822 -2.289 1.00 76.12 153 THR A N 1
ATOM 1085 C CA . THR A 1 153 ? 18.010 3.023 -2.893 1.00 76.12 153 THR A CA 1
ATOM 1086 C C . THR A 1 153 ? 18.209 1.969 -3.993 1.00 76.12 153 THR A C 1
ATOM 1088 O O . THR A 1 153 ? 18.054 0.775 -3.712 1.00 76.12 153 THR A O 1
ATOM 1091 N N . PRO A 1 154 ? 18.506 2.359 -5.250 1.00 69.56 154 PRO A N 1
ATOM 1092 C CA . PRO A 1 154 ? 18.798 1.395 -6.304 1.00 69.56 154 PRO A CA 1
ATOM 1093 C C . PRO A 1 154 ? 19.998 0.527 -5.902 1.00 69.56 154 PRO A C 1
ATOM 1095 O O . PRO A 1 154 ? 20.945 1.053 -5.309 1.00 69.56 154 PRO A O 1
ATOM 1098 N N . PRO A 1 155 ? 20.012 -0.777 -6.230 1.00 66.69 155 PRO A N 1
ATOM 1099 C CA . PRO A 1 155 ? 21.234 -1.556 -6.095 1.00 66.69 155 PRO A CA 1
ATOM 1100 C C . PRO A 1 155 ? 22.337 -0.922 -6.962 1.00 66.69 155 PRO A C 1
ATOM 1102 O O . PRO A 1 155 ? 22.033 -0.409 -8.047 1.00 66.69 155 PRO A O 1
ATOM 1105 N N . PRO A 1 156 ? 23.608 -0.936 -6.517 1.00 69.06 156 PRO A N 1
ATOM 1106 C CA . PRO A 1 156 ? 24.705 -0.420 -7.324 1.00 69.06 156 PRO A CA 1
ATOM 1107 C C . PRO A 1 156 ? 24.743 -1.144 -8.679 1.00 69.06 156 PRO A C 1
ATOM 1109 O O . PRO A 1 156 ? 24.450 -2.344 -8.739 1.00 69.06 156 PRO A O 1
ATOM 1112 N N . PRO A 1 157 ? 25.085 -0.442 -9.776 1.00 65.50 157 PRO A N 1
ATOM 1113 C CA . PRO A 1 157 ? 25.178 -1.078 -11.082 1.00 65.50 157 PRO A CA 1
ATOM 1114 C C . PRO A 1 157 ? 26.201 -2.224 -11.025 1.00 65.50 157 PRO A C 1
ATOM 1116 O O . PRO A 1 157 ? 27.240 -2.077 -10.371 1.00 65.50 157 PRO A O 1
ATOM 1119 N N . PRO A 1 158 ? 25.939 -3.368 -11.687 1.00 65.56 158 PRO A N 1
ATOM 1120 C CA . PRO A 1 158 ? 26.900 -4.460 -11.726 1.00 65.56 158 PRO A CA 1
ATOM 1121 C C . PRO A 1 158 ? 28.220 -3.961 -12.323 1.00 65.56 158 PRO A C 1
ATOM 1123 O O . PRO A 1 158 ? 28.222 -3.217 -13.307 1.00 65.56 158 PRO A O 1
ATOM 1126 N N . ALA A 1 159 ? 29.343 -4.364 -11.723 1.00 66.94 159 ALA A N 1
ATOM 1127 C CA . ALA A 1 159 ? 30.664 -4.003 -12.224 1.00 66.94 159 ALA A CA 1
ATOM 1128 C C . ALA A 1 159 ? 30.795 -4.431 -13.700 1.00 66.94 159 ALA A C 1
ATOM 1130 O O . ALA A 1 159 ? 30.359 -5.535 -14.047 1.00 66.94 159 ALA A O 1
ATOM 1131 N N . PRO A 1 160 ? 31.372 -3.591 -14.579 1.00 60.81 160 PRO A N 1
ATOM 1132 C CA . PRO A 1 160 ? 31.472 -3.893 -16.000 1.00 60.81 160 PRO A CA 1
ATOM 1133 C C . PRO A 1 160 ? 32.338 -5.140 -16.207 1.00 60.81 160 PRO A C 1
ATOM 1135 O O . PRO A 1 160 ? 33.566 -5.093 -16.154 1.00 60.81 160 PRO A O 1
ATOM 1138 N N . SER A 1 161 ? 31.698 -6.281 -16.451 1.00 60.16 161 SER A N 1
ATOM 1139 C CA . SER A 1 161 ? 32.365 -7.556 -16.696 1.00 60.16 161 SER A CA 1
ATOM 1140 C C . SER A 1 161 ? 32.840 -7.641 -18.147 1.00 60.16 161 SER A C 1
ATOM 1142 O O . SER A 1 161 ? 32.260 -8.345 -18.961 1.00 60.16 161 SER A O 1
ATOM 1144 N N . GLY A 1 162 ? 33.899 -6.898 -18.485 1.00 57.88 162 GLY A N 1
ATOM 1145 C CA . GLY A 1 162 ? 34.853 -7.165 -19.582 1.00 57.88 162 GLY A CA 1
ATOM 1146 C C . GLY A 1 162 ? 34.362 -7.325 -21.036 1.00 57.88 162 GLY A C 1
ATOM 1147 O O . GLY A 1 162 ? 35.191 -7.338 -21.944 1.00 57.88 162 GLY A O 1
ATOM 1148 N N . ARG A 1 163 ? 33.061 -7.425 -21.322 1.00 60.44 163 ARG A N 1
ATOM 1149 C CA . ARG A 1 163 ? 32.507 -7.538 -22.677 1.00 60.44 163 ARG A CA 1
ATOM 1150 C C . ARG A 1 163 ? 32.004 -6.176 -23.131 1.00 60.44 163 ARG A C 1
ATOM 1152 O O . ARG A 1 163 ? 31.150 -5.584 -22.484 1.00 60.44 163 ARG A O 1
ATOM 1159 N N . ARG A 1 164 ? 32.500 -5.713 -24.285 1.00 61.50 164 ARG A N 1
ATOM 1160 C CA . ARG A 1 164 ? 32.012 -4.533 -25.028 1.00 61.50 164 ARG A CA 1
ATOM 1161 C C . ARG A 1 164 ? 30.600 -4.764 -25.597 1.00 61.50 164 ARG A C 1
ATOM 1163 O O . ARG A 1 164 ? 30.396 -4.683 -26.802 1.00 61.50 164 ARG A O 1
ATOM 1170 N N . GLY A 1 165 ? 29.638 -5.115 -24.750 1.00 62.19 165 GLY A N 1
ATOM 1171 C CA . GLY A 1 165 ? 28.218 -4.972 -25.053 1.00 62.19 165 GLY A CA 1
ATOM 1172 C C . GLY A 1 165 ? 27.779 -3.574 -24.631 1.00 62.19 165 GLY A C 1
ATOM 1173 O O . GLY A 1 165 ? 28.241 -3.077 -23.605 1.00 62.19 165 GLY A O 1
ATOM 1174 N N . ALA A 1 166 ? 26.922 -2.923 -25.418 1.00 63.09 166 ALA A N 1
ATOM 1175 C CA . ALA A 1 166 ? 26.262 -1.701 -24.972 1.00 63.09 166 ALA A CA 1
ATOM 1176 C C . ALA A 1 166 ? 25.572 -1.986 -23.628 1.00 63.09 166 ALA A C 1
ATOM 1178 O O . ALA A 1 166 ? 24.832 -2.965 -23.513 1.00 63.09 166 ALA A O 1
ATOM 1179 N N . ALA A 1 167 ? 25.865 -1.180 -22.604 1.00 65.19 167 ALA A N 1
ATOM 1180 C CA . ALA A 1 167 ? 25.228 -1.327 -21.303 1.00 65.19 167 ALA A CA 1
ATOM 1181 C C . ALA A 1 167 ? 23.697 -1.253 -21.474 1.00 65.19 167 ALA A C 1
ATOM 1183 O O . ALA A 1 167 ? 23.223 -0.438 -22.274 1.00 65.19 167 ALA A O 1
ATOM 1184 N N . PRO A 1 168 ? 22.919 -2.091 -20.767 1.00 67.38 168 PRO A N 1
ATOM 1185 C CA . PRO A 1 168 ? 21.466 -2.038 -20.857 1.00 67.38 168 PRO A CA 1
ATOM 1186 C C . PRO A 1 168 ? 20.961 -0.640 -20.463 1.00 67.38 168 PRO A C 1
ATOM 1188 O O . PRO A 1 168 ? 21.545 -0.011 -19.574 1.00 67.38 168 PRO A O 1
ATOM 1191 N N . PRO A 1 169 ? 19.887 -0.138 -21.099 1.00 72.75 169 PRO A N 1
ATOM 1192 C CA . PRO A 1 169 ? 19.353 1.177 -20.783 1.00 72.75 169 PRO A CA 1
ATOM 1193 C C . PRO A 1 169 ? 18.897 1.215 -19.321 1.00 72.75 169 PRO A C 1
ATOM 1195 O O . PRO A 1 169 ? 18.073 0.406 -18.884 1.00 72.75 169 PRO A O 1
ATOM 1198 N N . VAL A 1 170 ? 19.452 2.166 -18.570 1.00 80.00 170 VAL A N 1
ATOM 1199 C CA . VAL A 1 170 ? 18.979 2.524 -17.233 1.00 80.00 170 VAL A CA 1
ATOM 1200 C C . VAL A 1 170 ? 17.843 3.541 -17.355 1.00 80.00 170 VAL A C 1
ATOM 1202 O O . VAL A 1 170 ? 17.842 4.370 -18.265 1.00 80.00 170 VAL A O 1
ATOM 1205 N N . ALA A 1 171 ? 16.865 3.492 -16.456 1.00 85.25 171 ALA A N 1
ATOM 1206 C CA . ALA A 1 171 ? 15.705 4.373 -16.479 1.00 85.25 171 ALA A CA 1
ATOM 1207 C C . ALA A 1 171 ? 15.354 4.900 -15.088 1.00 85.25 171 ALA A C 1
ATOM 1209 O O . ALA A 1 171 ? 15.634 4.271 -14.069 1.00 85.25 171 ALA A O 1
ATOM 1210 N N . MET A 1 172 ? 14.690 6.050 -15.059 1.00 89.38 172 MET A N 1
ATOM 1211 C CA . MET A 1 172 ? 14.070 6.579 -13.849 1.00 89.38 172 MET A CA 1
ATOM 1212 C C . MET A 1 172 ? 12.824 5.756 -13.533 1.00 89.38 172 MET A C 1
ATOM 1214 O O . MET A 1 172 ? 11.940 5.618 -14.380 1.00 89.38 172 MET A O 1
ATOM 1218 N N . TRP A 1 173 ? 12.769 5.196 -12.331 1.00 94.12 173 TRP A N 1
ATOM 1219 C CA . TRP A 1 173 ? 11.577 4.544 -11.803 1.00 94.12 173 TRP A CA 1
ATOM 1220 C C . TRP A 1 173 ? 10.873 5.496 -10.839 1.00 94.12 173 TRP A C 1
ATOM 1222 O O . TRP A 1 173 ? 11.524 6.277 -10.146 1.00 94.12 173 TRP A O 1
ATOM 1232 N N . GLN A 1 174 ? 9.553 5.393 -10.750 1.00 94.44 174 GLN A N 1
ATOM 1233 C CA . GLN A 1 174 ? 8.781 5.978 -9.657 1.00 94.44 174 GLN A CA 1
ATOM 1234 C C . GLN A 1 174 ? 8.016 4.865 -8.957 1.00 94.44 174 GLN A C 1
ATOM 1236 O O . GLN A 1 174 ? 7.533 3.937 -9.611 1.00 94.44 174 GLN A O 1
ATOM 1241 N N . VAL A 1 175 ? 7.894 4.982 -7.641 1.00 95.19 175 VAL A N 1
ATOM 1242 C CA . VAL A 1 175 ? 6.993 4.158 -6.844 1.00 95.19 175 VAL A CA 1
ATOM 1243 C C . VAL A 1 175 ? 6.042 5.062 -6.083 1.00 95.19 175 VAL A C 1
ATOM 1245 O O . VAL A 1 175 ? 6.460 6.017 -5.430 1.00 95.19 175 VAL A O 1
ATOM 1248 N N . ARG A 1 176 ? 4.751 4.760 -6.173 1.00 94.81 176 ARG A N 1
ATOM 1249 C CA . ARG A 1 176 ? 3.696 5.460 -5.452 1.00 94.81 176 ARG A CA 1
ATOM 1250 C C . ARG A 1 176 ? 2.941 4.494 -4.565 1.00 94.81 176 ARG A C 1
ATOM 1252 O O . ARG A 1 176 ? 2.471 3.463 -5.045 1.00 94.81 176 ARG A O 1
ATOM 1259 N N . LEU A 1 177 ? 2.775 4.831 -3.290 1.00 92.19 177 LEU A N 1
ATOM 1260 C CA . LEU A 1 177 ? 1.807 4.114 -2.465 1.00 92.19 177 LEU A CA 1
ATOM 1261 C C . LEU A 1 177 ? 0.400 4.480 -2.917 1.00 92.19 177 LEU A C 1
ATOM 1263 O O . LEU A 1 177 ? 0.081 5.659 -3.070 1.00 92.19 177 LEU A O 1
ATOM 1267 N N . THR A 1 178 ? -0.427 3.465 -3.124 1.00 90.00 178 THR A N 1
ATOM 1268 C CA . THR A 1 178 ? -1.833 3.638 -3.509 1.00 90.00 178 THR A CA 1
ATOM 1269 C C . THR A 1 178 ? -2.762 3.359 -2.339 1.00 90.00 178 THR A C 1
ATOM 1271 O O . THR A 1 178 ? -3.785 4.019 -2.206 1.00 90.00 178 THR A O 1
ATOM 1274 N N . ARG A 1 179 ? -2.402 2.433 -1.442 1.00 88.62 179 ARG A N 1
ATOM 1275 C CA . ARG A 1 179 ? -3.166 2.186 -0.214 1.00 88.62 179 ARG A CA 1
ATOM 1276 C C . ARG A 1 179 ? -2.312 1.603 0.901 1.00 88.62 179 ARG A C 1
ATOM 1278 O O . ARG A 1 179 ? -1.391 0.833 0.628 1.00 88.62 179 ARG A O 1
ATOM 1285 N N . VAL A 1 180 ? -2.668 1.944 2.137 1.00 89.56 180 VAL A N 1
ATOM 1286 C CA . VAL A 1 180 ? -2.172 1.319 3.369 1.00 89.56 180 VAL A CA 1
ATOM 1287 C C . VAL A 1 180 ? -3.376 1.116 4.281 1.00 89.56 180 VAL A C 1
ATOM 1289 O O . VAL A 1 180 ? -3.924 2.069 4.834 1.00 89.56 180 VAL A O 1
ATOM 1292 N N . VAL A 1 181 ? -3.837 -0.128 4.382 1.00 88.06 181 VAL A N 1
ATOM 1293 C CA . VAL A 1 181 ? -5.111 -0.469 5.027 1.00 88.06 181 VAL A CA 1
ATOM 1294 C C . VAL A 1 181 ? -4.861 -1.469 6.141 1.00 88.06 181 VAL A C 1
ATOM 1296 O O . VAL A 1 181 ? -4.283 -2.527 5.908 1.00 88.06 181 VAL A O 1
ATOM 1299 N N . LEU A 1 182 ? -5.336 -1.167 7.348 1.00 88.00 182 LEU A N 1
ATOM 1300 C CA . LEU A 1 182 ? -5.321 -2.124 8.449 1.00 88.00 182 LEU A CA 1
ATOM 1301 C C . LEU A 1 182 ? -6.521 -3.069 8.288 1.00 88.00 182 LEU A C 1
ATOM 1303 O O . LEU A 1 182 ? -7.673 -2.657 8.438 1.00 88.00 182 LEU A O 1
ATOM 1307 N N . ARG A 1 183 ? -6.261 -4.328 7.934 1.00 87.94 183 ARG A N 1
ATOM 1308 C CA . ARG A 1 183 ? -7.284 -5.342 7.639 1.00 87.94 183 ARG A CA 1
ATOM 1309 C C . ARG A 1 183 ? -7.387 -6.311 8.804 1.00 87.94 183 ARG A C 1
ATOM 1311 O O . ARG A 1 183 ? -6.367 -6.742 9.333 1.00 87.94 183 ARG A O 1
ATOM 1318 N N . GLN A 1 184 ? -8.607 -6.684 9.174 1.00 86.00 184 GLN A N 1
ATOM 1319 C CA . GLN A 1 184 ? -8.809 -7.752 10.145 1.00 86.00 184 GLN A CA 1
ATOM 1320 C C . GLN A 1 184 ? -8.426 -9.095 9.525 1.00 86.00 184 GLN A C 1
ATOM 1322 O O . GLN A 1 184 ? -8.821 -9.410 8.399 1.00 86.00 184 GLN A O 1
ATOM 1327 N N . CYS A 1 185 ? -7.672 -9.878 10.283 1.00 88.38 185 CYS A N 1
ATOM 1328 C CA . CYS A 1 185 ? -7.360 -11.256 9.949 1.00 88.38 185 CYS A CA 1
ATOM 1329 C C . CYS A 1 185 ? -8.509 -12.192 10.346 1.00 88.38 185 CYS A C 1
ATOM 1331 O O . CYS A 1 185 ? -9.455 -11.805 11.028 1.00 88.38 185 CYS A O 1
ATOM 1333 N N . ARG A 1 186 ? -8.417 -13.469 9.970 1.00 87.31 186 ARG A N 1
ATOM 1334 C CA . ARG A 1 186 ? -9.405 -14.475 10.393 1.00 87.31 186 ARG A CA 1
ATOM 1335 C C . ARG A 1 186 ? -9.529 -14.590 11.916 1.00 87.31 186 ARG A C 1
ATOM 1337 O O . ARG A 1 186 ? -10.614 -14.863 12.429 1.00 87.31 186 ARG A O 1
ATOM 1344 N N . GLU A 1 187 ? -8.421 -14.419 12.632 1.00 84.81 187 GLU A N 1
ATOM 1345 C CA . GLU A 1 187 ? -8.421 -14.447 14.087 1.00 84.81 187 GLU A CA 1
ATOM 1346 C C . GLU A 1 187 ? -8.954 -13.134 14.671 1.00 84.81 187 GLU A C 1
ATOM 1348 O O . GLU A 1 187 ? -8.519 -12.032 14.338 1.00 84.81 187 GLU A O 1
ATOM 1353 N N . ALA A 1 188 ? -9.901 -13.273 15.595 1.00 81.44 188 ALA A N 1
ATOM 1354 C CA . ALA A 1 188 ? -10.481 -12.176 16.346 1.00 81.44 188 ALA A CA 1
ATOM 1355 C C . ALA A 1 188 ? -9.410 -11.265 16.973 1.00 81.44 188 ALA A C 1
ATOM 1357 O O . ALA A 1 188 ? -8.524 -11.735 17.681 1.00 81.44 188 ALA A O 1
ATOM 1358 N N . GLY A 1 189 ? -9.522 -9.951 16.755 1.00 81.62 189 GLY A N 1
ATOM 1359 C CA . GLY A 1 189 ? -8.617 -8.965 17.358 1.00 81.62 189 GLY A CA 1
ATOM 1360 C C . GLY A 1 189 ? -7.218 -8.902 16.737 1.00 81.62 189 GLY A C 1
ATOM 1361 O O . GLY A 1 189 ? -6.406 -8.092 17.193 1.00 81.62 189 GLY A O 1
ATOM 1362 N N . HIS A 1 190 ? -6.955 -9.702 15.701 1.00 89.44 190 HIS A N 1
ATOM 1363 C CA . HIS A 1 190 ? -5.724 -9.655 14.927 1.00 89.44 190 HIS A CA 1
ATOM 1364 C C . HIS A 1 190 ? -5.921 -8.874 13.634 1.00 89.44 190 HIS A C 1
ATOM 1366 O O . HIS A 1 190 ? -6.956 -8.973 12.968 1.00 89.44 190 HIS A O 1
ATOM 1372 N N . TYR A 1 191 ? -4.899 -8.107 13.283 1.00 89.75 191 TYR A N 1
ATOM 1373 C CA . TYR A 1 191 ? -4.879 -7.244 12.118 1.00 89.75 191 TYR A CA 1
ATOM 1374 C C . TYR A 1 191 ? -3.559 -7.398 11.376 1.00 89.75 191 TYR A C 1
ATOM 1376 O O . TYR A 1 191 ? -2.536 -7.697 11.985 1.00 89.75 191 TYR A O 1
ATOM 1384 N N . GLY A 1 192 ? -3.600 -7.182 10.070 1.00 92.75 192 GLY A N 1
ATOM 1385 C CA . GLY A 1 192 ? -2.424 -7.044 9.222 1.00 92.75 192 GLY A CA 1
ATOM 1386 C C . GLY A 1 192 ? -2.518 -5.760 8.408 1.00 92.75 192 GLY A C 1
ATOM 1387 O O . GLY A 1 192 ? -3.598 -5.178 8.266 1.00 92.75 192 GLY A O 1
ATOM 1388 N N . VAL A 1 193 ? -1.395 -5.305 7.861 1.00 92.94 193 VAL A N 1
ATOM 1389 C CA . VAL A 1 193 ? -1.353 -4.101 7.020 1.00 92.94 193 VAL A CA 1
ATOM 1390 C C . VAL A 1 193 ? -1.283 -4.518 5.557 1.00 92.94 193 VAL A C 1
ATOM 1392 O O . VAL A 1 193 ? -0.278 -5.053 5.099 1.00 92.94 193 VAL A O 1
ATOM 1395 N N . GLU A 1 194 ? -2.351 -4.254 4.814 1.00 93.44 194 GLU A N 1
ATOM 1396 C CA . GLU A 1 194 ? -2.361 -4.402 3.363 1.00 93.44 194 GLU A CA 1
ATOM 1397 C C . GLU A 1 194 ? -1.744 -3.162 2.717 1.00 93.44 194 GLU A C 1
ATOM 1399 O O . GLU A 1 194 ? -2.126 -2.031 3.031 1.00 93.44 194 GL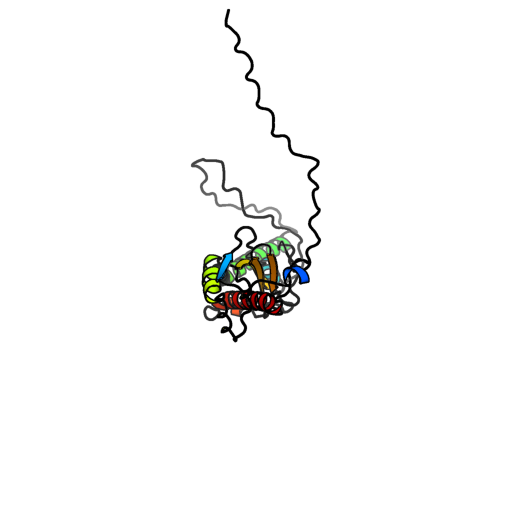U A O 1
ATOM 1404 N N . VAL A 1 195 ? -0.808 -3.376 1.792 1.00 94.06 195 VAL A N 1
ATOM 1405 C CA . VAL A 1 195 ? -0.074 -2.292 1.129 1.00 94.06 195 VAL A CA 1
ATOM 1406 C C . VAL A 1 195 ? -0.175 -2.444 -0.380 1.00 94.06 195 VAL A C 1
ATOM 1408 O O . VAL A 1 195 ? 0.245 -3.458 -0.935 1.00 94.06 195 VAL A O 1
ATOM 1411 N N . GLY A 1 196 ? -0.703 -1.419 -1.045 1.00 93.88 196 GLY A N 1
ATOM 1412 C CA . GLY A 1 196 ? -0.741 -1.314 -2.502 1.00 93.88 196 GLY A CA 1
ATOM 1413 C C . GLY A 1 196 ? 0.314 -0.342 -3.022 1.00 93.88 196 GLY A C 1
ATOM 1414 O O . GLY A 1 196 ? 0.473 0.761 -2.493 1.00 93.88 196 GLY A O 1
ATOM 1415 N N . THR A 1 197 ? 1.007 -0.721 -4.095 1.00 95.25 197 THR A N 1
ATOM 1416 C CA . THR A 1 197 ? 2.032 0.101 -4.751 1.00 95.25 197 THR A CA 1
ATOM 1417 C C . THR A 1 197 ? 1.813 0.171 -6.258 1.00 95.25 197 THR A C 1
ATOM 1419 O O . THR A 1 197 ? 1.411 -0.801 -6.898 1.00 95.25 197 THR A O 1
ATOM 1422 N N . LEU A 1 198 ? 2.087 1.340 -6.821 1.00 94.75 198 LEU A N 1
ATOM 1423 C CA . LEU A 1 198 ? 2.116 1.617 -8.248 1.00 94.75 198 LEU A CA 1
ATOM 1424 C C . LEU A 1 198 ? 3.557 1.927 -8.643 1.00 94.75 198 LEU A C 1
ATOM 1426 O O . LEU A 1 198 ? 4.160 2.859 -8.119 1.00 94.75 198 LEU A O 1
ATOM 1430 N N . TRP A 1 199 ? 4.090 1.160 -9.579 1.00 95.31 199 TRP A N 1
ATOM 1431 C CA . TRP A 1 199 ? 5.415 1.344 -10.145 1.00 95.31 199 TRP A CA 1
ATOM 1432 C C . TRP A 1 199 ? 5.288 1.857 -11.566 1.00 95.31 199 TRP A C 1
ATOM 1434 O O . TRP A 1 199 ? 4.472 1.356 -12.340 1.00 95.31 199 TRP A O 1
ATOM 1444 N N . SER A 1 200 ? 6.130 2.819 -11.928 1.00 94.19 200 SER A N 1
ATOM 1445 C CA . SER A 1 200 ? 6.179 3.354 -13.287 1.00 94.19 200 SER A CA 1
ATOM 1446 C C . SER A 1 200 ? 7.610 3.568 -13.762 1.00 94.19 200 SER A C 1
ATOM 1448 O O . SER A 1 200 ? 8.464 4.026 -13.002 1.00 94.19 200 SER A O 1
ATOM 1450 N N . ALA A 1 201 ? 7.841 3.288 -15.039 1.00 92.88 201 ALA A N 1
ATOM 1451 C CA . ALA A 1 201 ? 9.049 3.611 -15.793 1.00 92.88 201 ALA A CA 1
ATOM 1452 C C . ALA A 1 201 ? 8.628 4.084 -17.204 1.00 92.88 201 ALA A C 1
ATOM 1454 O O . ALA A 1 201 ? 7.455 3.951 -17.561 1.00 92.88 201 ALA A O 1
ATOM 1455 N N . PRO A 1 202 ? 9.525 4.639 -18.041 1.00 88.88 202 PRO A N 1
ATOM 1456 C CA . PRO A 1 202 ? 9.163 5.059 -19.394 1.00 88.88 202 PRO A CA 1
ATOM 1457 C C . PRO A 1 202 ? 8.470 3.939 -20.189 1.00 88.88 202 PRO A C 1
ATOM 1459 O O . PRO A 1 202 ? 9.059 2.890 -20.446 1.00 88.88 202 PRO A O 1
ATOM 1462 N N . GLY A 1 203 ? 7.202 4.165 -20.549 1.00 88.12 203 GLY A N 1
ATOM 1463 C CA . GLY A 1 203 ? 6.368 3.215 -21.294 1.00 88.12 203 GLY A CA 1
ATOM 1464 C C . GLY A 1 203 ? 5.884 1.994 -20.502 1.00 88.12 203 GLY A C 1
ATOM 1465 O O . GLY A 1 203 ? 5.400 1.048 -21.120 1.00 88.12 203 GLY A O 1
ATOM 1466 N N . ARG A 1 204 ? 6.031 1.972 -19.168 1.00 90.88 204 ARG A N 1
ATOM 1467 C CA . ARG A 1 204 ? 5.680 0.815 -18.329 1.00 90.88 204 ARG A CA 1
ATOM 1468 C C . ARG A 1 204 ? 5.005 1.219 -17.024 1.00 90.88 204 ARG A C 1
ATOM 1470 O O . ARG A 1 204 ? 5.425 2.163 -16.359 1.00 90.88 204 ARG A O 1
ATOM 1477 N N . GLU A 1 205 ? 4.017 0.425 -16.633 1.00 92.94 205 GLU A N 1
ATOM 1478 C CA . GLU A 1 205 ? 3.308 0.532 -15.362 1.00 92.94 205 GLU A CA 1
ATOM 1479 C C . GLU A 1 205 ? 3.088 -0.872 -14.786 1.00 92.94 205 GLU A C 1
ATOM 1481 O O . GLU A 1 205 ? 2.777 -1.806 -15.527 1.00 92.94 205 GLU A O 1
ATOM 1486 N N . ALA A 1 206 ? 3.249 -1.023 -13.473 1.00 94.50 206 ALA A N 1
ATOM 1487 C CA . ALA A 1 206 ? 2.898 -2.240 -12.751 1.00 94.50 206 ALA A CA 1
ATOM 1488 C C . ALA A 1 206 ? 2.274 -1.892 -11.404 1.00 94.50 206 ALA A C 1
ATOM 1490 O O . ALA A 1 206 ? 2.696 -0.955 -10.728 1.00 94.50 206 ALA A O 1
ATOM 1491 N N . ARG A 1 207 ? 1.279 -2.674 -10.993 1.00 95.06 207 ARG A N 1
ATOM 1492 C CA . ARG A 1 207 ? 0.605 -2.520 -9.705 1.00 95.06 207 ARG A CA 1
ATOM 1493 C C . ARG A 1 207 ? 0.822 -3.772 -8.887 1.00 95.06 207 ARG A C 1
ATOM 1495 O O . ARG A 1 207 ? 0.668 -4.877 -9.406 1.00 95.06 207 ARG A O 1
ATOM 1502 N N . PHE A 1 208 ? 1.164 -3.585 -7.622 1.00 95.31 208 PHE A N 1
ATOM 1503 C CA . PHE A 1 208 ? 1.358 -4.680 -6.692 1.00 95.31 208 PHE A CA 1
ATOM 1504 C C . PHE A 1 208 ? 0.584 -4.454 -5.412 1.00 95.31 208 PHE A C 1
ATOM 1506 O O . PHE A 1 208 ? 0.426 -3.318 -4.965 1.00 95.31 208 PHE A O 1
ATOM 1513 N N . VAL A 1 209 ? 0.177 -5.549 -4.792 1.00 95.38 209 VAL A N 1
ATOM 1514 C CA . VAL A 1 209 ? -0.391 -5.563 -3.454 1.00 95.38 209 VAL A CA 1
ATOM 1515 C C . VAL A 1 209 ? 0.326 -6.605 -2.610 1.00 95.38 209 VAL A C 1
ATOM 1517 O O . VAL A 1 209 ? 0.608 -7.713 -3.071 1.00 95.38 209 VAL A O 1
ATOM 1520 N N . ARG A 1 210 ? 0.599 -6.256 -1.356 1.00 95.75 210 ARG A N 1
ATOM 1521 C CA . ARG A 1 210 ? 0.887 -7.225 -0.303 1.00 95.75 210 ARG A CA 1
ATOM 1522 C C . ARG A 1 210 ? -0.397 -7.444 0.499 1.00 95.75 210 ARG A C 1
ATOM 1524 O O . ARG A 1 210 ? -0.762 -6.554 1.272 1.00 95.75 210 ARG A O 1
ATOM 1531 N N . PRO A 1 211 ? -1.138 -8.538 0.256 1.00 94.44 211 PRO A N 1
ATOM 1532 C CA . PRO A 1 211 ? -2.438 -8.761 0.878 1.00 94.44 211 PRO A CA 1
ATOM 1533 C C . PRO A 1 211 ? -2.297 -9.225 2.330 1.00 94.44 211 PRO A C 1
ATOM 1535 O O . PRO A 1 211 ? -1.270 -9.769 2.726 1.00 94.44 211 PRO A O 1
ATOM 1538 N N . VAL A 1 212 ? -3.368 -9.077 3.108 1.00 93.50 212 VAL A N 1
ATOM 1539 C CA . VAL A 1 212 ? -3.505 -9.729 4.418 1.00 93.50 212 VAL A CA 1
ATOM 1540 C C . VAL A 1 212 ? -4.233 -11.058 4.231 1.00 93.50 212 VAL A C 1
ATOM 1542 O O . VAL A 1 212 ? -5.305 -11.106 3.618 1.00 93.50 212 VAL A O 1
ATOM 1545 N N . ALA A 1 213 ? -3.642 -12.130 4.756 1.00 87.06 213 ALA A N 1
ATOM 1546 C CA . ALA A 1 213 ? -4.149 -13.490 4.630 1.00 87.06 213 ALA A CA 1
ATOM 1547 C C . ALA A 1 213 ? -5.602 -13.601 5.102 1.00 87.06 213 ALA A C 1
ATOM 1549 O O . ALA A 1 213 ? -5.921 -13.260 6.244 1.00 87.06 213 ALA A O 1
ATOM 1550 N N . GLN A 1 214 ? -6.483 -14.116 4.238 1.00 83.81 214 GLN A N 1
ATOM 1551 C CA . GLN A 1 214 ? -7.894 -14.372 4.571 1.00 83.81 214 GLN A CA 1
ATOM 1552 C C . GLN A 1 214 ? -8.613 -13.144 5.161 1.00 83.81 214 GLN A C 1
ATOM 1554 O O . GLN A 1 214 ? -9.517 -13.293 5.983 1.00 83.81 214 GLN A O 1
ATOM 1559 N N . ALA A 1 215 ? -8.201 -11.935 4.766 1.00 85.94 215 ALA A N 1
ATOM 1560 C CA . ALA A 1 215 ? -8.800 -10.715 5.274 1.00 85.94 215 ALA A CA 1
ATOM 1561 C C . ALA A 1 215 ? -10.297 -10.668 4.963 1.00 85.94 215 ALA A C 1
ATOM 1563 O O . ALA A 1 215 ? -10.720 -10.866 3.819 1.00 85.94 215 ALA A O 1
ATOM 1564 N N . THR A 1 216 ? -11.100 -10.367 5.983 1.00 80.00 216 THR A N 1
ATOM 1565 C CA . THR A 1 216 ? -12.552 -10.259 5.832 1.00 80.00 216 THR A CA 1
ATOM 1566 C C . THR A 1 216 ? -12.875 -9.164 4.803 1.00 80.00 216 THR A C 1
ATOM 1568 O O . THR A 1 216 ? -12.380 -8.034 4.929 1.00 80.00 216 THR A O 1
ATOM 1571 N N . PRO A 1 217 ? -13.668 -9.450 3.752 1.00 80.81 217 PRO A N 1
ATOM 1572 C CA . PRO A 1 217 ? -14.099 -8.422 2.814 1.00 80.81 217 PRO A CA 1
ATOM 1573 C C . PRO A 1 217 ? -14.859 -7.320 3.552 1.00 80.81 217 PRO A C 1
ATOM 1575 O O . PRO A 1 217 ? -15.770 -7.601 4.326 1.00 80.81 217 PRO A O 1
ATOM 1578 N N . SER A 1 218 ? -14.488 -6.064 3.307 1.00 73.69 218 SER A N 1
ATOM 1579 C CA . SER A 1 218 ? -15.157 -4.908 3.902 1.00 73.69 218 SER A CA 1
ATOM 1580 C C . SER A 1 218 ? -15.882 -4.116 2.816 1.00 73.69 218 SER A C 1
ATOM 1582 O O . SER A 1 218 ? -15.207 -3.616 1.914 1.00 73.69 218 SER A O 1
ATOM 1584 N N . PRO A 1 219 ? -17.216 -3.960 2.877 1.00 70.94 219 PRO A N 1
ATOM 1585 C CA . PRO A 1 219 ? -17.977 -3.233 1.858 1.00 70.94 219 PRO A CA 1
ATOM 1586 C C . PRO A 1 219 ? -17.676 -1.726 1.845 1.00 70.94 219 PRO A C 1
ATOM 1588 O O . PRO A 1 219 ? -17.970 -1.053 0.865 1.00 70.94 219 PRO A O 1
ATOM 1591 N N . SER A 1 220 ? -17.074 -1.196 2.913 1.00 70.44 220 SER A N 1
ATOM 1592 C CA . SER A 1 220 ? -16.642 0.203 3.009 1.00 70.44 220 SER A CA 1
ATOM 1593 C C . SER A 1 220 ? -15.343 0.506 2.254 1.00 70.44 220 SER A C 1
ATOM 1595 O O . SER A 1 220 ? -14.987 1.672 2.094 1.00 70.44 220 SER A O 1
ATOM 1597 N N . LEU A 1 221 ? -14.619 -0.520 1.794 1.00 71.06 221 LEU A N 1
ATOM 1598 C CA . LEU A 1 221 ? -13.398 -0.346 1.013 1.00 71.06 221 LEU A CA 1
ATOM 1599 C C . LEU A 1 221 ? -13.733 -0.341 -0.476 1.00 71.06 221 LEU A C 1
ATOM 1601 O O . LEU A 1 221 ? -14.441 -1.223 -0.956 1.00 71.06 221 LEU A O 1
ATOM 1605 N N . THR A 1 222 ? -13.142 0.603 -1.217 1.00 72.62 222 THR A N 1
ATOM 1606 C CA . THR A 1 222 ? -13.250 0.629 -2.691 1.00 72.62 222 THR A CA 1
ATOM 1607 C C . THR A 1 222 ? -12.761 -0.693 -3.288 1.00 72.62 222 THR A C 1
ATOM 1609 O O . THR A 1 222 ? -13.365 -1.221 -4.215 1.00 72.62 222 THR A O 1
ATOM 1612 N N . TRP A 1 223 ? -11.694 -1.248 -2.704 1.00 74.19 223 TRP A N 1
ATOM 1613 C CA . TRP A 1 223 ? -11.130 -2.550 -3.045 1.00 74.19 223 TRP A CA 1
ATOM 1614 C C . TRP A 1 223 ? -11.148 -3.440 -1.803 1.00 74.19 223 TRP A C 1
ATOM 1616 O O . TRP A 1 223 ? -10.204 -3.474 -1.018 1.00 74.19 223 TRP A O 1
ATOM 1626 N N . SER A 1 224 ? -12.269 -4.130 -1.584 1.00 79.75 224 SER A N 1
ATOM 1627 C CA . SER A 1 224 ? -12.419 -5.099 -0.488 1.00 79.75 224 SER A CA 1
ATOM 1628 C C . SER A 1 224 ? -11.593 -6.376 -0.702 1.00 79.75 224 SER A C 1
ATOM 1630 O O . SER A 1 224 ? -11.324 -7.116 0.249 1.00 79.75 224 SER A O 1
ATOM 1632 N N . GLN A 1 225 ? -11.187 -6.614 -1.948 1.00 86.00 225 GLN A N 1
ATOM 1633 C CA . GLN A 1 225 ? -10.268 -7.648 -2.400 1.00 86.00 225 GLN A CA 1
ATOM 1634 C C . GLN A 1 225 ? -9.228 -7.010 -3.335 1.00 86.00 225 GLN A C 1
ATOM 1636 O O . GLN A 1 225 ? -9.542 -5.990 -3.960 1.00 86.00 225 GLN A O 1
ATOM 1641 N N . PRO A 1 226 ? -8.024 -7.603 -3.460 1.00 87.12 226 PRO A N 1
ATOM 1642 C CA . PRO A 1 226 ? -7.067 -7.246 -4.501 1.00 87.12 226 PRO A CA 1
ATOM 1643 C C . PRO A 1 226 ? -7.726 -7.116 -5.869 1.00 87.12 226 PRO A C 1
ATOM 1645 O O . PRO A 1 226 ? -8.495 -7.990 -6.279 1.00 87.12 226 PRO A O 1
ATOM 1648 N N . ALA A 1 227 ? -7.424 -6.035 -6.582 1.00 86.94 227 ALA A N 1
ATOM 1649 C CA . ALA A 1 227 ? -7.949 -5.877 -7.927 1.00 86.94 227 ALA A CA 1
ATOM 1650 C C . ALA A 1 227 ? -7.280 -6.894 -8.873 1.00 86.94 227 ALA A C 1
ATOM 1652 O O . ALA A 1 227 ? -6.105 -7.217 -8.697 1.00 86.94 227 ALA A O 1
ATOM 1653 N N . PRO A 1 228 ? -7.973 -7.387 -9.916 1.00 88.19 228 PRO A N 1
ATOM 1654 C CA . PRO A 1 228 ? -7.448 -8.454 -10.775 1.00 88.19 228 PRO A CA 1
ATOM 1655 C C . PRO A 1 228 ? -6.222 -8.041 -11.609 1.00 88.19 228 PRO A C 1
ATOM 1657 O O . PRO A 1 228 ? -5.568 -8.895 -12.199 1.00 88.19 228 PRO A O 1
ATOM 1660 N N . TRP A 1 229 ? -5.911 -6.744 -11.677 1.00 86.88 229 TRP A N 1
ATOM 1661 C CA . TRP A 1 229 ? -4.709 -6.195 -12.314 1.00 86.88 229 TRP A CA 1
ATOM 1662 C C . TRP A 1 229 ? -3.549 -5.961 -11.330 1.00 86.88 229 TRP A C 1
ATOM 1664 O O . TRP A 1 229 ? -2.502 -5.449 -11.721 1.00 86.88 229 TRP A O 1
ATOM 1674 N N . GLU A 1 230 ? -3.712 -6.282 -10.047 1.00 92.50 230 GLU A N 1
ATOM 1675 C CA . GLU A 1 230 ? -2.649 -6.161 -9.049 1.00 92.50 230 GLU A CA 1
ATOM 1676 C C . GLU A 1 230 ? -1.897 -7.487 -8.924 1.00 92.50 230 GLU A C 1
ATOM 1678 O O . GLU A 1 230 ? -2.483 -8.532 -8.648 1.00 92.50 230 GLU A O 1
ATOM 1683 N N . GLY A 1 231 ? -0.577 -7.455 -9.112 1.00 92.88 231 GLY A N 1
ATOM 1684 C CA . GLY A 1 231 ? 0.281 -8.593 -8.793 1.00 92.88 231 GLY A CA 1
ATOM 1685 C C . GLY A 1 231 ? 0.485 -8.727 -7.283 1.00 92.88 231 GLY A C 1
ATOM 1686 O O . GLY A 1 231 ? 0.614 -7.729 -6.579 1.00 92.88 231 GLY A O 1
ATOM 1687 N N . ALA A 1 232 ? 0.574 -9.949 -6.763 1.00 93.81 232 ALA A N 1
ATOM 1688 C CA . ALA A 1 232 ? 0.979 -10.151 -5.373 1.00 93.81 232 ALA A CA 1
ATOM 1689 C C . ALA A 1 232 ? 2.486 -9.881 -5.205 1.00 93.81 232 ALA A C 1
ATOM 1691 O O . ALA A 1 232 ? 3.287 -10.327 -6.029 1.00 93.81 232 ALA A O 1
ATOM 1692 N N . ALA A 1 233 ? 2.880 -9.185 -4.136 1.00 92.00 233 ALA A N 1
ATOM 1693 C CA . ALA A 1 233 ? 4.280 -8.941 -3.790 1.00 92.00 233 ALA A CA 1
ATOM 1694 C C . ALA A 1 233 ? 4.569 -9.274 -2.322 1.00 92.00 233 ALA A C 1
ATOM 1696 O O . ALA A 1 233 ? 3.873 -8.806 -1.427 1.00 92.00 233 ALA A O 1
ATOM 1697 N N . GLY A 1 234 ? 5.641 -10.036 -2.077 1.00 86.88 234 GLY A N 1
ATOM 1698 C CA . GLY A 1 234 ? 6.181 -10.243 -0.725 1.00 86.88 234 GLY A CA 1
ATOM 1699 C C . GLY A 1 234 ? 5.383 -11.190 0.166 1.00 86.88 234 GLY A C 1
ATOM 1700 O O . GLY A 1 234 ? 5.503 -11.108 1.384 1.00 86.88 234 GLY A O 1
ATOM 1701 N N . GLY A 1 235 ? 4.578 -12.075 -0.428 1.00 91.25 235 GLY A N 1
ATOM 1702 C CA . GLY A 1 235 ? 3.705 -12.979 0.318 1.00 91.25 235 GLY A CA 1
ATOM 1703 C C . GLY A 1 235 ? 2.575 -12.240 1.034 1.00 91.25 235 GLY A C 1
ATOM 1704 O O . GLY A 1 235 ? 2.189 -11.141 0.641 1.00 91.25 235 GLY A O 1
ATOM 1705 N N . GLU A 1 236 ? 2.027 -12.861 2.072 1.00 93.62 236 GLU A N 1
ATOM 1706 C CA . GLU A 1 236 ? 0.982 -12.260 2.901 1.00 93.62 236 GLU A CA 1
ATOM 1707 C C . GLU A 1 236 ? 1.604 -11.380 4.005 1.00 93.62 236 GLU A C 1
ATOM 1709 O O . GLU A 1 236 ? 2.758 -11.563 4.408 1.00 93.62 236 GLU A O 1
ATOM 1714 N N . ALA A 1 237 ? 0.867 -10.366 4.452 1.00 93.75 237 ALA A N 1
ATOM 1715 C CA . ALA A 1 237 ? 1.237 -9.538 5.594 1.00 93.75 237 ALA A CA 1
ATOM 1716 C C . ALA A 1 237 ? 0.986 -10.277 6.917 1.00 93.75 237 ALA A C 1
ATOM 1718 O O . ALA A 1 237 ? 0.033 -11.055 7.030 1.00 93.75 237 ALA A O 1
ATOM 1719 N N . ASP A 1 238 ? 1.825 -10.006 7.919 1.00 93.50 238 ASP A N 1
ATOM 1720 C CA . ASP A 1 238 ? 1.725 -10.655 9.224 1.00 93.50 238 ASP A CA 1
ATOM 1721 C C . ASP A 1 238 ? 0.466 -10.200 9.969 1.00 93.50 238 ASP A C 1
ATOM 1723 O O . ASP A 1 238 ? 0.142 -9.012 10.021 1.00 93.50 238 ASP A O 1
ATOM 1727 N N . CYS A 1 239 ? -0.209 -11.153 10.609 1.00 93.06 239 CYS A N 1
ATOM 1728 C CA . CYS A 1 239 ? -1.335 -10.890 11.496 1.00 93.06 239 CYS A CA 1
ATOM 1729 C C . CYS A 1 239 ? -0.851 -10.739 12.938 1.00 93.06 239 CYS A C 1
ATOM 1731 O O . CYS A 1 239 ? -0.195 -11.631 13.475 1.00 93.06 239 CYS A O 1
ATOM 1733 N N . ARG A 1 240 ? -1.196 -9.621 13.580 1.00 93.12 240 ARG A N 1
ATOM 1734 C CA . ARG A 1 240 ? -0.766 -9.280 14.944 1.00 93.12 240 ARG A CA 1
ATOM 1735 C C . ARG A 1 240 ? -1.944 -8.759 15.767 1.00 93.12 240 ARG A C 1
ATOM 1737 O O . ARG A 1 240 ? -2.840 -8.136 15.192 1.00 93.12 240 ARG A O 1
ATOM 1744 N N . PRO A 1 241 ? -1.969 -8.966 17.095 1.00 91.00 241 PRO A N 1
ATOM 1745 C CA . PRO A 1 241 ? -2.949 -8.325 17.961 1.00 91.00 241 PRO A CA 1
ATOM 1746 C C . PRO A 1 241 ? -2.970 -6.812 17.739 1.00 91.00 241 PRO A C 1
ATOM 1748 O O . PRO A 1 241 ? -1.916 -6.184 17.653 1.00 91.00 241 PRO A O 1
ATOM 1751 N N . LEU A 1 242 ? -4.152 -6.192 17.720 1.00 85.19 242 LEU A N 1
ATOM 1752 C CA . LEU A 1 242 ? -4.229 -4.737 17.541 1.00 85.19 242 LEU A CA 1
ATOM 1753 C C . LEU A 1 242 ? -3.403 -3.960 18.570 1.00 85.19 242 LEU A C 1
ATOM 1755 O O . LEU A 1 242 ? -2.801 -2.941 18.245 1.00 85.19 242 LEU A O 1
ATOM 1759 N N . ALA A 1 243 ? -3.374 -4.452 19.810 1.00 85.62 243 ALA A N 1
ATOM 1760 C CA . ALA A 1 243 ? -2.610 -3.839 20.885 1.00 85.62 243 ALA A CA 1
ATOM 1761 C C . ALA A 1 243 ? -1.129 -3.662 20.515 1.00 85.62 243 ALA A C 1
ATOM 1763 O O . ALA A 1 243 ? -0.515 -2.698 20.962 1.00 85.62 243 ALA A O 1
ATOM 1764 N N . ASP A 1 244 ? -0.572 -4.528 19.663 1.00 90.81 244 ASP A N 1
ATOM 1765 C CA . ASP A 1 244 ? 0.808 -4.396 19.210 1.00 90.81 244 ASP A CA 1
ATOM 1766 C C . ASP A 1 244 ? 0.991 -3.185 18.299 1.00 90.81 244 ASP A C 1
ATOM 1768 O O . ASP A 1 244 ? 1.980 -2.486 18.456 1.00 90.81 244 ASP A O 1
ATOM 1772 N N . TYR A 1 245 ? 0.037 -2.874 17.421 1.00 86.75 245 TYR A N 1
ATOM 1773 C CA . TYR A 1 245 ? 0.069 -1.658 16.598 1.00 86.75 245 TYR A CA 1
ATOM 1774 C C . TYR A 1 245 ? -0.101 -0.375 17.426 1.00 86.75 245 TYR A C 1
ATOM 1776 O O . TYR A 1 245 ? 0.369 0.692 17.034 1.00 86.75 245 TYR A O 1
ATOM 1784 N N . CYS A 1 246 ? -0.761 -0.478 18.579 1.00 85.94 246 CYS A N 1
ATOM 1785 C CA . CYS A 1 246 ? -1.028 0.646 19.474 1.00 85.94 246 CYS A CA 1
ATOM 1786 C C . CYS A 1 246 ? 0.107 0.964 20.450 1.00 85.94 246 CYS A C 1
ATOM 1788 O O . CYS A 1 246 ? 0.084 2.011 21.099 1.00 85.94 246 CYS A O 1
ATOM 1790 N N . ARG A 1 247 ? 1.067 0.052 20.609 1.00 87.94 247 ARG A N 1
ATOM 1791 C CA . ARG A 1 247 ? 2.189 0.218 21.531 1.00 87.94 247 ARG A CA 1
ATOM 1792 C C . ARG A 1 247 ? 3.204 1.225 20.971 1.00 87.94 247 ARG A C 1
ATOM 1794 O O . ARG A 1 247 ? 3.616 1.066 19.821 1.00 87.94 247 ARG A O 1
ATOM 1801 N N . PRO A 1 248 ? 3.653 2.228 21.749 1.00 82.06 248 PRO A N 1
ATOM 1802 C CA . PRO A 1 248 ? 4.648 3.203 21.292 1.00 82.06 248 PRO A CA 1
ATOM 1803 C C . PRO A 1 248 ? 5.949 2.568 20.781 1.00 82.06 248 PRO A C 1
ATOM 1805 O O . PRO A 1 248 ? 6.504 3.021 19.782 1.00 82.06 248 PRO A O 1
ATOM 1808 N N . GLU A 1 249 ? 6.410 1.488 21.416 1.00 87.00 249 GLU A N 1
ATOM 1809 C CA . GLU A 1 249 ? 7.595 0.721 21.008 1.00 87.00 249 GLU A CA 1
ATOM 1810 C C . GLU A 1 249 ? 7.459 0.077 19.617 1.00 87.00 249 GLU A C 1
ATOM 1812 O O . GLU A 1 249 ? 8.454 -0.199 18.950 1.00 87.00 249 GLU A O 1
ATOM 1817 N N . ASN A 1 250 ? 6.224 -0.090 19.148 1.00 87.50 250 ASN A N 1
ATOM 1818 C CA . ASN A 1 250 ? 5.871 -0.701 17.875 1.00 87.50 250 ASN A CA 1
ATOM 1819 C C . ASN A 1 250 ? 5.365 0.325 16.850 1.00 87.50 250 ASN A C 1
ATOM 1821 O O . ASN A 1 250 ? 4.831 -0.052 15.805 1.00 87.50 250 ASN A O 1
ATOM 1825 N N . ALA A 1 251 ? 5.588 1.622 17.088 1.00 77.31 251 ALA A N 1
ATOM 1826 C CA . ALA A 1 251 ? 5.155 2.709 16.205 1.00 77.31 251 ALA A CA 1
ATOM 1827 C C . ALA A 1 251 ? 5.807 2.706 14.805 1.00 77.31 251 ALA A C 1
ATOM 1829 O O . ALA A 1 251 ? 5.602 3.620 14.014 1.00 77.31 251 ALA A O 1
ATOM 1830 N N . SER A 1 252 ? 6.631 1.707 14.489 1.00 88.19 252 SER A N 1
ATOM 1831 C CA . SER A 1 252 ? 7.210 1.512 13.161 1.00 88.19 252 SER A CA 1
ATOM 1832 C C . SER A 1 252 ? 6.617 0.321 12.411 1.00 88.19 252 SER A C 1
ATOM 1834 O O . SER A 1 252 ? 6.973 0.134 11.252 1.00 88.19 252 SER A O 1
ATOM 1836 N N . LEU A 1 253 ? 5.711 -0.467 13.006 1.00 91.25 253 LEU A N 1
ATOM 1837 C CA . LEU A 1 253 ? 5.177 -1.677 12.367 1.00 91.25 253 LEU A CA 1
ATOM 1838 C C . LEU A 1 253 ? 4.505 -1.375 11.023 1.00 91.25 253 LEU A C 1
ATOM 1840 O O . LEU A 1 253 ? 4.781 -2.054 10.040 1.00 91.25 253 LEU A O 1
ATOM 1844 N N . VAL A 1 254 ? 3.690 -0.317 10.941 1.00 90.44 254 VAL A N 1
ATOM 1845 C CA . VAL A 1 254 ? 3.053 0.083 9.672 1.00 90.44 254 VAL A CA 1
ATOM 1846 C C . VAL A 1 254 ? 4.109 0.430 8.619 1.00 90.44 254 VAL A C 1
ATOM 1848 O O . VAL A 1 254 ? 4.039 -0.043 7.487 1.00 90.44 254 VAL A O 1
ATOM 1851 N N . ALA A 1 255 ? 5.124 1.209 8.998 1.00 91.00 255 ALA A N 1
ATOM 1852 C CA . ALA A 1 255 ? 6.217 1.563 8.098 1.00 91.00 255 ALA A CA 1
ATOM 1853 C C . ALA A 1 255 ? 7.019 0.325 7.659 1.00 91.00 255 ALA A C 1
ATOM 1855 O O . ALA A 1 255 ? 7.370 0.217 6.488 1.00 91.00 255 ALA A O 1
ATOM 1856 N N . GLN A 1 256 ? 7.271 -0.633 8.556 1.00 93.19 256 GLN A N 1
ATOM 1857 C CA . GLN A 1 256 ? 7.954 -1.891 8.236 1.00 93.19 256 GLN A CA 1
ATOM 1858 C C . GLN A 1 256 ? 7.185 -2.711 7.197 1.00 93.19 256 GLN A C 1
ATOM 1860 O O . GLN A 1 256 ? 7.787 -3.160 6.221 1.00 93.19 256 GLN A O 1
ATOM 1865 N N . GLU A 1 257 ? 5.864 -2.839 7.343 1.00 94.19 257 GLU A N 1
ATOM 1866 C CA . GLU A 1 257 ? 5.024 -3.536 6.361 1.00 94.19 257 GLU A CA 1
ATOM 1867 C C . GLU A 1 257 ? 5.048 -2.842 4.991 1.00 94.19 257 GLU A C 1
ATOM 1869 O O . GLU A 1 257 ? 5.178 -3.505 3.956 1.00 94.19 257 GLU A O 1
ATOM 1874 N N . VAL A 1 258 ? 5.021 -1.503 4.976 1.00 93.31 258 VAL A N 1
ATOM 1875 C CA . VAL A 1 258 ? 5.154 -0.695 3.752 1.00 93.31 258 VAL A CA 1
ATOM 1876 C C . VAL A 1 258 ? 6.513 -0.899 3.080 1.00 93.31 258 VAL A C 1
ATOM 1878 O O . VAL A 1 258 ? 6.577 -1.106 1.862 1.00 93.31 258 VAL A O 1
ATOM 1881 N N . MET A 1 259 ? 7.600 -0.885 3.853 1.00 93.44 259 MET A N 1
ATOM 1882 C CA . MET A 1 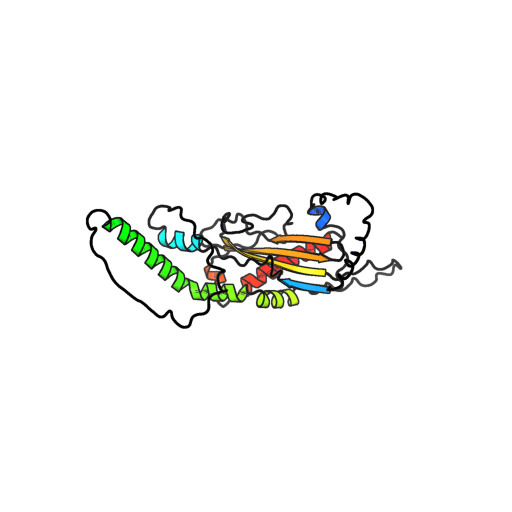259 ? 8.951 -1.124 3.342 1.00 93.44 259 MET A CA 1
ATOM 1883 C C . MET A 1 259 ? 9.097 -2.539 2.778 1.00 93.44 259 MET A C 1
ATOM 1885 O O . MET A 1 259 ? 9.658 -2.707 1.694 1.00 93.44 259 MET A O 1
ATOM 1889 N N . ALA A 1 260 ? 8.568 -3.547 3.471 1.00 94.31 260 ALA A N 1
ATOM 1890 C CA . ALA A 1 260 ? 8.619 -4.938 3.038 1.00 94.31 260 ALA A CA 1
ATOM 1891 C C . ALA A 1 260 ? 7.817 -5.165 1.745 1.00 94.31 260 ALA A C 1
ATOM 1893 O O . ALA A 1 260 ? 8.343 -5.752 0.797 1.00 94.31 260 ALA A O 1
ATOM 1894 N N . ALA A 1 261 ? 6.595 -4.627 1.651 1.00 95.19 261 ALA A N 1
ATOM 1895 C CA . ALA A 1 261 ? 5.782 -4.696 0.435 1.00 95.19 261 ALA A CA 1
ATOM 1896 C C . ALA A 1 261 ? 6.465 -4.009 -0.759 1.00 95.19 261 ALA A C 1
ATOM 1898 O O . ALA A 1 261 ? 6.548 -4.574 -1.851 1.00 95.19 261 ALA A O 1
ATOM 1899 N N . THR A 1 262 ? 7.008 -2.809 -0.538 1.00 95.12 262 THR A N 1
ATOM 1900 C CA . THR A 1 262 ? 7.713 -2.040 -1.575 1.00 95.12 262 THR A CA 1
ATOM 1901 C C . THR A 1 262 ? 8.978 -2.759 -2.039 1.00 95.12 262 THR A C 1
ATOM 1903 O O . THR A 1 262 ? 9.229 -2.863 -3.238 1.00 95.12 262 THR A O 1
ATOM 1906 N N . THR A 1 263 ? 9.763 -3.294 -1.104 1.00 94.44 263 THR A N 1
ATOM 1907 C CA . THR A 1 263 ? 10.988 -4.048 -1.406 1.00 94.44 263 THR A CA 1
ATOM 1908 C C . THR A 1 263 ? 10.670 -5.290 -2.227 1.00 94.44 263 THR A C 1
ATOM 1910 O O . THR A 1 263 ? 11.286 -5.509 -3.265 1.00 94.44 263 THR A O 1
ATOM 1913 N N . ALA A 1 264 ? 9.655 -6.058 -1.834 1.00 94.69 264 ALA A N 1
ATOM 1914 C CA . ALA A 1 264 ? 9.278 -7.254 -2.569 1.00 94.69 264 ALA A CA 1
ATOM 1915 C C . ALA A 1 264 ? 8.753 -6.945 -3.981 1.00 94.69 264 ALA A C 1
ATOM 1917 O O . ALA A 1 264 ? 9.099 -7.645 -4.931 1.00 94.69 264 ALA A O 1
ATOM 1918 N N . ALA A 1 265 ? 7.960 -5.880 -4.144 1.00 94.88 265 ALA A N 1
ATOM 1919 C CA . ALA A 1 265 ? 7.490 -5.443 -5.458 1.00 94.88 265 ALA A CA 1
ATOM 1920 C C . ALA A 1 265 ? 8.661 -5.016 -6.358 1.00 94.88 265 ALA A C 1
ATOM 1922 O O . ALA A 1 265 ? 8.741 -5.435 -7.514 1.00 94.88 265 ALA A O 1
ATOM 1923 N N . ARG A 1 266 ? 9.613 -4.249 -5.809 1.00 93.94 266 ARG A N 1
ATOM 1924 C CA . ARG A 1 266 ? 10.857 -3.887 -6.499 1.00 93.94 266 ARG A CA 1
ATOM 1925 C C . ARG A 1 266 ? 11.600 -5.135 -6.956 1.00 93.94 266 ARG A C 1
ATOM 1927 O O . ARG A 1 266 ? 11.972 -5.225 -8.120 1.00 93.94 266 ARG A O 1
ATOM 1934 N N . ASP A 1 267 ? 11.818 -6.084 -6.055 1.00 92.69 267 ASP A N 1
ATOM 1935 C CA . ASP A 1 267 ? 12.630 -7.262 -6.336 1.00 92.69 267 ASP A CA 1
ATOM 1936 C C . ASP A 1 267 ? 11.976 -8.149 -7.411 1.00 92.69 267 ASP A C 1
ATOM 1938 O O . ASP A 1 267 ? 12.681 -8.643 -8.289 1.00 92.69 267 ASP A O 1
ATOM 1942 N N . LEU A 1 268 ? 10.641 -8.246 -7.444 1.00 92.94 268 LEU A N 1
ATOM 1943 C CA . LEU A 1 268 ? 9.911 -8.896 -8.542 1.00 92.94 268 LEU A CA 1
ATOM 1944 C C . LEU A 1 268 ? 10.161 -8.217 -9.898 1.00 92.94 268 LEU A C 1
ATOM 1946 O O . LEU A 1 268 ? 10.425 -8.905 -10.883 1.00 92.94 268 LEU A O 1
ATOM 1950 N N . LEU A 1 269 ? 10.134 -6.880 -9.953 1.00 92.25 269 LEU A N 1
ATOM 1951 C CA . LEU A 1 269 ? 10.447 -6.114 -11.171 1.00 92.25 269 LEU A CA 1
ATOM 1952 C C . LEU A 1 269 ? 11.921 -6.222 -11.594 1.00 92.25 269 LEU A C 1
ATOM 1954 O O . LEU A 1 269 ? 12.253 -6.022 -12.763 1.00 92.25 269 LEU A O 1
ATOM 1958 N N . LEU A 1 270 ? 12.827 -6.482 -10.648 1.00 89.94 270 LEU A N 1
ATOM 1959 C CA . LEU A 1 270 ? 14.248 -6.695 -10.928 1.00 89.94 270 LEU A CA 1
ATOM 1960 C C . LEU A 1 270 ? 14.528 -8.109 -11.461 1.00 89.94 270 LEU A C 1
ATOM 1962 O O . LEU A 1 270 ? 15.416 -8.260 -12.299 1.00 89.94 270 LEU A O 1
ATOM 1966 N N . GLN A 1 271 ? 13.800 -9.121 -10.979 1.00 88.00 271 GLN A N 1
ATOM 1967 C CA . GLN A 1 271 ? 13.964 -10.531 -11.364 1.00 88.00 271 GLN A CA 1
ATOM 1968 C C . GLN A 1 271 ? 13.426 -10.841 -12.764 1.00 88.00 271 GLN A C 1
ATOM 1970 O O . GLN A 1 271 ? 13.914 -11.748 -13.429 1.00 88.00 271 GLN A O 1
ATOM 1975 N N . SER A 1 272 ? 12.423 -10.096 -13.215 1.00 76.88 272 SER A N 1
ATOM 1976 C CA . SER A 1 272 ? 11.711 -10.292 -14.481 1.00 76.88 272 SER A CA 1
ATOM 1977 C C . SER A 1 272 ? 12.421 -9.692 -15.711 1.00 76.88 272 SER A C 1
ATOM 1979 O O . SER A 1 272 ? 11.776 -9.437 -16.740 1.00 76.88 272 SER A O 1
ATOM 1981 N N . ARG A 1 273 ? 13.724 -9.420 -15.586 1.00 66.56 273 ARG A N 1
ATOM 1982 C CA . ARG A 1 273 ? 14.593 -8.852 -16.625 1.00 66.56 273 ARG A CA 1
ATOM 1983 C C . ARG A 1 273 ? 15.125 -9.877 -17.607 1.00 66.56 273 ARG A C 1
ATOM 1985 O O . ARG A 1 273 ? 15.410 -11.014 -17.183 1.00 66.56 273 ARG A O 1
#

Foldseek 3Di:
DDDDDDDPDDDDDDDDPDDPPPDDPDDFDQLVLQADFFAAPFEQEFAPPVLEDEDDDLVLQLCVLLVVDDDDDDDDDDDDDDDPDDDDDDDDDDDDDDDDDDDPDPCPVVVVSVVVSVVSSVVSCVVCVLLVVLVCVCSPRVNLSVLVVVQRDRDPDPDPDPDPDDDTDHWHKYKHWSYWYWFDDPDRQKTFTKTKMWMDTVVHIAIAIQAAPRTDQDPPDPPSDDDPRHHYFQHHTDIDHSVLSSDPVNSCVSSVSHSSRVNRSVVSSVVND

pLDDT: mean 71.01, std 21.41, range [25.52, 95.75]

Sequence (273 aa):
APVADPPAARPPLPAFPGPQRTALAAPFSIAEAQRGWPAPARIEPGTDRTAWQAAINWEDFASRAGSRGTFGVAGGIASVGMQAGASGGPYGALFALPFFAGALGVAALGGVVAGAEAIHRGQVQRDWRPCLEGLAAQAAPEALERHLAGTVTPPPPPAPSGRRGAAPPVAMWQVRLTRVVLRQCREAGHYGVEVGTLWSAPGREARFVRPVAQATPSPSLTWSQPAPWEGAAGGEADCRPLADYCRPENASLVAQEVMAATTAARDLLLQSR

Radius of gyration: 27.45 Å; chains: 1; bounding box: 80×70×70 Å

Secondary structure (DSSP, 8-state):
-PPPPPPPPPPPPP---S----PPPPPP-HHHHHSSPPEEEEEEEEE-TTT-EEEE-HHHHHHHHTTTS---------------SS---S--------------SSTHHHHHHHHHHHHHHHHHHHHHHHHHHHHHHHT-HHHHHHHHHHH-PPPPPPP--S--PPPPPEEEEEEEEEEEEEEE-SSTTEEEEEEEEEEEETTEEEEEEEPBTTPPP-TTSTTSS--TTPEE-SSPBPPEEHHHHHSGGGTTHHHHHHHHHHHHHHHHHHHT-

Organism: NCBI:txid1081025